Protein AF-A0A9E3GJP8-F1 (afdb_monomer_lite)

Secondary structure (DSSP, 8-state):
-PPPPPPP-PPPP-----------------------------------PPPP-EEEEE--TTHHHHHHHHHTS-SEEEEETT-THHHHTT-EEPB-TT--S---BEEEEEETTTS-HHHHHHHHHHHHH--HHHHHHHHIIIIIT---HHHHHHHHHHHTTTT--SS----SEEEEE--SSHHHHHHHHHHHHHHHHTT-EEEEE-----IIIIIHHHHHHTS-SEEEEEHHHHHHHHSTTPPP--HHHHHHHHHHHSPTTEEE-PPPS-B-SEEEEE-HHHHHHHT-SBGGGGGG--S-PEEEE-TTGGG-TTSHHHHHHHH---EE-

Foldseek 3Di:
DDDDDDDDDDDDDDDDDDDDDDDDDDDDDDDDDDDDDDDDDDDDPPPPPDFFAAAEDAFDADPGQLVCQVVVVFFKEWYWLLALSCVVQVWAFAAAVLQLWFFFFKWKKFFPVAQDPVLLVLLVLVQALDASNLSSNLNCCCVPVVDDLLVSLVVSCVVVVLLDDDPQPDEEEFEEEAAQDRSQQNSSSNSQNSSVSSPYRYHYHYHQHDCVPGDVVCRVVVVHGIGIGTQVVLQCVLPVPDDRDDSVVSQVSSQVSDDPRMDIGDTHNYGGITTMMGRPVSCVVQVGRHLLSSSVDNDRGYYYYHPCQVPDCSHPVSCCVRRVHHYDD

pLDDT: mean 87.37, std 21.36, range [27.67, 98.88]

Structure (mmCIF, N/CA/C/O backbone):
data_AF-A0A9E3GJP8-F1
#
_entry.id   AF-A0A9E3GJP8-F1
#
loop_
_atom_site.group_PDB
_atom_site.id
_atom_site.type_symbol
_atom_site.label_atom_id
_atom_site.label_alt_id
_atom_site.label_comp_id
_atom_site.label_asym_id
_atom_site.label_entity_id
_atom_site.label_seq_id
_atom_site.pdbx_PDB_ins_code
_atom_site.Cartn_x
_atom_site.Cartn_y
_atom_site.Cartn_z
_atom_site.occupancy
_atom_site.B_iso_or_equiv
_atom_site.auth_seq_id
_atom_site.auth_comp_id
_atom_site.auth_asym_id
_atom_site.auth_atom_id
_atom_site.pdbx_PDB_model_num
ATOM 1 N N . MET A 1 1 ? 65.643 14.944 6.226 1.00 40.56 1 MET A N 1
ATOM 2 C CA . MET A 1 1 ? 64.484 15.328 5.394 1.00 40.56 1 MET A CA 1
ATOM 3 C C . MET A 1 1 ? 63.355 15.686 6.339 1.00 40.56 1 MET A C 1
ATOM 5 O O . MET A 1 1 ? 63.129 14.965 7.299 1.00 40.56 1 MET A O 1
ATOM 9 N N . THR A 1 2 ? 62.821 16.884 6.163 1.00 34.16 2 THR A N 1
ATOM 10 C CA . THR A 1 2 ? 62.197 17.723 7.192 1.00 34.16 2 THR A CA 1
ATOM 11 C C . THR A 1 2 ? 60.738 17.339 7.449 1.00 34.16 2 THR A C 1
ATOM 13 O O . THR A 1 2 ? 59.993 17.101 6.506 1.00 34.16 2 THR A O 1
ATOM 16 N N . ILE A 1 3 ? 60.346 17.293 8.725 1.00 37.38 3 ILE A N 1
ATOM 17 C CA . ILE A 1 3 ? 58.975 17.047 9.192 1.00 37.38 3 ILE A CA 1
ATOM 18 C C . ILE A 1 3 ? 58.203 18.373 9.135 1.00 37.38 3 ILE A C 1
ATOM 20 O O . ILE A 1 3 ? 58.592 19.342 9.788 1.00 37.38 3 ILE A O 1
ATOM 24 N N . THR A 1 4 ? 57.124 18.419 8.354 1.00 43.41 4 THR A N 1
ATOM 25 C CA . THR A 1 4 ? 56.229 19.580 8.231 1.00 43.41 4 THR A CA 1
ATOM 26 C C . THR A 1 4 ? 55.100 19.472 9.255 1.00 43.41 4 THR A C 1
ATOM 28 O O . THR A 1 4 ? 54.319 18.526 9.231 1.00 43.41 4 THR A O 1
ATOM 31 N N . SER A 1 5 ? 55.020 20.447 10.163 1.00 37.91 5 SER A N 1
ATOM 32 C CA . SER A 1 5 ? 53.967 20.575 11.175 1.00 37.91 5 SER A CA 1
ATOM 33 C C . SER A 1 5 ? 52.684 21.178 10.592 1.00 37.91 5 SER A C 1
ATOM 35 O O . SER A 1 5 ? 52.735 22.259 10.000 1.00 37.91 5 SER A O 1
ATOM 37 N N . ILE A 1 6 ? 51.536 20.552 10.846 1.00 49.25 6 ILE A N 1
ATOM 38 C CA . ILE A 1 6 ? 50.201 21.107 10.579 1.00 49.25 6 ILE A CA 1
ATOM 39 C C . ILE A 1 6 ? 49.722 21.837 11.844 1.00 49.25 6 ILE A C 1
ATOM 41 O O . ILE A 1 6 ? 49.728 21.272 12.936 1.00 49.25 6 ILE A O 1
ATOM 45 N N . ARG A 1 7 ? 49.346 23.116 11.708 1.00 45.22 7 ARG A N 1
ATOM 46 C CA . ARG A 1 7 ? 48.794 23.949 12.790 1.00 45.22 7 ARG A CA 1
ATOM 47 C C . ARG A 1 7 ? 47.266 23.865 12.800 1.00 45.22 7 ARG A C 1
ATOM 49 O O . ARG A 1 7 ? 46.627 24.272 11.837 1.00 45.22 7 ARG A O 1
ATOM 56 N N . PHE A 1 8 ? 46.712 23.419 13.924 1.00 35.22 8 PHE A N 1
ATOM 57 C CA . PHE A 1 8 ? 45.303 23.565 14.297 1.00 35.22 8 PHE A CA 1
ATOM 58 C C . PHE A 1 8 ? 45.001 25.015 14.713 1.00 35.22 8 PHE A C 1
ATOM 60 O O . PHE A 1 8 ? 45.783 25.635 15.437 1.00 35.22 8 PHE A O 1
ATOM 67 N N . ARG A 1 9 ? 43.847 25.544 14.295 1.00 42.12 9 ARG A N 1
ATOM 68 C CA . ARG A 1 9 ? 43.253 26.792 14.801 1.00 42.12 9 ARG A CA 1
ATOM 69 C C . ARG A 1 9 ? 41.856 26.467 15.348 1.00 42.12 9 ARG A C 1
ATOM 71 O O . ARG A 1 9 ? 41.069 25.909 14.589 1.00 42.12 9 ARG A O 1
ATOM 78 N N . PRO A 1 10 ? 41.531 26.799 16.610 1.00 40.50 10 PRO A N 1
ATOM 79 C CA . PRO A 1 10 ? 40.186 26.630 17.140 1.00 40.50 10 PRO A CA 1
ATOM 80 C C . PRO A 1 10 ? 39.331 27.854 16.787 1.00 40.50 10 PRO A C 1
ATOM 82 O O . PRO A 1 10 ? 39.807 28.990 16.865 1.00 40.50 10 PRO A O 1
ATOM 85 N N . LEU A 1 11 ? 38.074 27.628 16.405 1.00 42.38 11 LEU A N 1
ATOM 86 C CA . LEU A 1 11 ? 37.057 28.674 16.341 1.00 42.38 11 LEU A CA 1
ATOM 87 C C . LEU A 1 11 ? 36.328 28.726 17.685 1.00 42.38 11 LEU A C 1
ATOM 89 O O . LEU A 1 11 ? 35.818 27.730 18.188 1.00 42.38 11 LEU A O 1
ATOM 93 N N . LEU A 1 12 ? 36.397 29.913 18.275 1.00 40.53 12 LEU A N 1
ATOM 94 C CA . LEU A 1 12 ? 35.880 30.301 19.574 1.00 40.53 12 LEU A CA 1
ATOM 95 C C . LEU A 1 12 ? 34.373 30.572 19.454 1.00 40.53 12 LEU A C 1
ATOM 97 O O . LEU A 1 12 ? 33.956 31.307 18.560 1.00 40.53 12 LEU A O 1
ATOM 101 N N . GLY A 1 13 ? 33.582 29.992 20.357 1.00 33.91 13 GLY A N 1
ATOM 102 C CA . GLY A 1 13 ? 32.157 30.281 20.490 1.00 33.91 13 GLY A CA 1
ATOM 103 C C . GLY A 1 13 ? 31.891 31.713 20.957 1.00 33.91 13 GLY A C 1
ATOM 104 O O . GLY A 1 13 ? 32.690 32.300 21.691 1.00 33.91 13 GLY A O 1
ATOM 105 N N . LEU A 1 14 ? 30.743 32.257 20.553 1.00 36.88 14 LEU A N 1
ATOM 106 C CA . LEU A 1 14 ? 30.212 33.501 21.096 1.00 36.88 14 LEU A CA 1
ATOM 107 C C . LEU A 1 14 ? 28.737 33.312 21.456 1.00 36.88 14 LEU A C 1
ATOM 109 O O . LEU A 1 14 ? 27.922 32.908 20.632 1.00 36.88 14 LEU A O 1
ATOM 113 N N . ALA A 1 15 ? 28.453 33.569 22.729 1.00 33.88 15 ALA A N 1
ATOM 114 C CA . ALA A 1 15 ? 27.160 33.468 23.381 1.00 33.88 15 ALA A CA 1
ATOM 115 C C . ALA A 1 15 ? 26.191 34.571 22.926 1.00 33.88 15 ALA A C 1
ATOM 117 O O . ALA A 1 15 ? 26.603 35.716 22.732 1.00 33.88 15 ALA A O 1
ATOM 118 N N . LEU A 1 16 ? 24.899 34.241 22.853 1.00 32.03 16 LEU A N 1
ATOM 119 C CA . LEU A 1 16 ? 23.809 35.212 22.772 1.00 32.03 16 LEU A CA 1
ATOM 120 C C . LEU A 1 16 ? 23.150 35.325 24.156 1.00 32.03 16 LEU A C 1
ATOM 122 O O . LEU A 1 16 ? 22.615 34.348 24.675 1.00 32.03 16 LEU A O 1
ATOM 126 N N . ALA A 1 17 ? 23.203 36.515 24.752 1.00 34.91 17 ALA A N 1
ATOM 127 C CA . ALA A 1 17 ? 22.443 36.899 25.938 1.00 34.91 17 ALA A CA 1
ATOM 128 C C . ALA A 1 17 ? 21.503 38.051 25.557 1.00 34.91 17 ALA A C 1
ATOM 130 O O . ALA A 1 17 ? 21.914 38.981 24.862 1.00 34.91 17 ALA A O 1
ATOM 131 N N . GLY A 1 18 ? 20.242 37.962 25.981 1.00 28.86 18 GLY A N 1
ATOM 132 C CA . GLY A 1 18 ? 19.205 38.954 25.698 1.00 28.86 18 GLY A CA 1
ATOM 133 C C . GLY A 1 18 ? 19.218 40.174 26.623 1.00 28.86 18 GLY A C 1
ATOM 134 O O . GLY A 1 18 ? 19.891 40.174 27.651 1.00 28.86 18 GLY A O 1
ATOM 135 N N . ALA A 1 19 ? 18.436 41.196 26.251 1.00 31.84 19 ALA A N 1
ATOM 136 C CA . ALA A 1 19 ? 17.347 41.787 27.049 1.00 31.84 19 ALA A CA 1
ATOM 137 C C . ALA A 1 19 ? 16.991 43.226 26.604 1.00 31.84 19 ALA A C 1
ATOM 139 O O . ALA A 1 19 ? 17.859 44.082 26.477 1.00 31.84 19 ALA A O 1
ATOM 140 N N . LEU A 1 20 ? 15.675 43.439 26.470 1.00 29.27 20 LEU A N 1
ATOM 141 C CA . LEU A 1 20 ? 14.852 44.606 26.836 1.00 29.27 20 LEU A CA 1
ATOM 142 C C . LEU A 1 20 ? 15.228 46.039 26.402 1.00 29.27 20 LEU A C 1
ATOM 144 O O . LEU A 1 20 ? 16.204 46.626 26.860 1.00 29.27 20 LEU A O 1
ATOM 148 N N . ALA A 1 21 ? 14.264 46.688 25.740 1.00 33.22 21 ALA A N 1
ATOM 149 C CA . ALA A 1 21 ? 13.993 48.115 25.900 1.00 33.22 21 ALA A CA 1
ATOM 150 C C . ALA A 1 21 ? 12.476 48.359 26.010 1.00 33.22 21 ALA A C 1
ATOM 152 O O . ALA A 1 21 ? 11.682 47.781 25.272 1.00 33.22 21 ALA A O 1
ATOM 153 N N . VAL A 1 22 ? 12.113 49.205 26.975 1.00 34.56 22 VAL A N 1
ATOM 154 C CA . VAL A 1 22 ? 10.766 49.602 27.408 1.00 34.56 22 VAL A CA 1
ATOM 155 C C . VAL A 1 22 ? 10.453 51.010 26.892 1.00 34.56 22 VAL A C 1
ATOM 157 O O . VAL A 1 22 ? 11.309 51.886 26.975 1.00 34.56 22 VAL A O 1
ATOM 160 N N . ALA A 1 23 ? 9.211 51.244 26.468 1.00 35.44 23 ALA A N 1
ATOM 161 C CA . ALA A 1 23 ? 8.475 52.517 26.528 1.00 35.44 23 ALA A CA 1
ATOM 162 C C . ALA A 1 23 ? 6.987 52.168 26.301 1.00 35.44 23 ALA A C 1
ATOM 164 O O . ALA A 1 23 ? 6.701 51.348 25.441 1.00 35.44 23 ALA A O 1
ATOM 165 N N . GLY A 1 24 ? 5.968 52.665 26.997 1.00 27.67 24 GLY A N 1
ATOM 166 C CA . GLY A 1 24 ? 5.838 53.747 27.967 1.00 27.67 24 GLY A CA 1
ATOM 167 C C . GLY A 1 24 ? 4.417 54.324 27.839 1.00 27.67 24 GLY A C 1
ATOM 168 O O . GLY A 1 24 ? 4.114 54.919 26.817 1.00 27.67 24 GLY A O 1
ATOM 169 N N . CYS A 1 25 ? 3.592 54.074 28.863 1.00 28.86 25 CYS A N 1
ATOM 170 C CA . CYS A 1 25 ? 2.383 54.748 29.378 1.00 28.86 25 CYS A CA 1
ATOM 171 C C . CYS A 1 25 ? 1.382 55.509 28.471 1.00 28.86 25 CYS A C 1
ATOM 173 O O . CYS A 1 25 ? 1.742 56.467 27.794 1.00 28.86 25 CYS A O 1
ATOM 175 N N . ALA A 1 26 ? 0.085 55.250 28.707 1.00 34.41 26 ALA A N 1
ATOM 176 C CA . ALA A 1 26 ? -0.904 56.298 29.004 1.00 34.41 26 ALA A CA 1
ATOM 177 C C . ALA A 1 26 ? -2.068 55.750 29.863 1.00 34.41 26 ALA A C 1
ATOM 179 O O . ALA A 1 26 ? -2.651 54.715 29.549 1.00 34.41 26 ALA A O 1
ATOM 180 N N . ASP A 1 27 ? -2.342 56.470 30.952 1.00 33.22 27 ASP A N 1
ATOM 181 C CA . ASP A 1 27 ? -3.315 56.256 32.029 1.00 33.22 27 ASP A CA 1
ATOM 182 C C . ASP A 1 27 ? -4.795 56.353 31.614 1.00 33.22 27 ASP A C 1
ATOM 184 O O . ASP A 1 27 ? -5.144 57.142 30.736 1.00 33.22 27 ASP A O 1
ATOM 188 N N . SER A 1 28 ? -5.693 55.680 32.351 1.00 35.84 28 SER A N 1
ATOM 189 C CA . SER A 1 28 ? -6.809 56.349 33.062 1.00 35.84 28 SER A CA 1
ATOM 190 C C . SER A 1 28 ? -7.591 55.405 34.000 1.00 35.84 28 SER A C 1
ATOM 192 O O . SER A 1 28 ? -8.198 54.430 33.575 1.00 35.84 28 SER A O 1
ATOM 194 N N . ASP A 1 29 ? -7.504 55.761 35.284 1.00 34.69 29 ASP A N 1
ATOM 195 C CA . ASP A 1 29 ? -8.334 55.551 36.489 1.00 34.69 29 ASP A CA 1
ATOM 196 C C . ASP A 1 29 ? -9.617 54.666 36.475 1.00 34.69 29 ASP A C 1
ATOM 198 O O . ASP A 1 29 ? -10.428 54.756 35.551 1.00 34.69 29 ASP A O 1
ATOM 202 N N . PRO A 1 30 ? -9.905 53.912 37.566 1.00 50.53 30 PRO A N 1
ATOM 203 C CA . PRO A 1 30 ? -11.084 53.065 37.713 1.00 50.53 30 PRO A CA 1
ATOM 204 C C . PRO A 1 30 ? -12.188 53.709 38.574 1.00 50.53 30 PRO A C 1
ATOM 206 O O . PRO A 1 30 ? -11.932 54.270 39.639 1.00 50.53 30 PRO A O 1
ATOM 209 N N . SER A 1 31 ? -13.455 53.527 38.194 1.00 31.02 31 SER A N 1
ATOM 210 C CA . SER A 1 31 ? -14.567 53.630 39.152 1.00 31.02 31 SER A CA 1
ATOM 211 C C . SER A 1 31 ? -15.769 52.754 38.768 1.00 31.02 31 SER A C 1
ATOM 213 O O . SER A 1 31 ? -16.358 52.894 37.705 1.00 31.02 31 SER A O 1
ATOM 215 N N . THR A 1 32 ? -16.062 51.814 39.674 1.00 38.59 32 THR A N 1
ATOM 216 C CA . THR A 1 32 ? -17.382 51.351 40.156 1.00 38.59 32 THR A CA 1
ATOM 217 C C . THR A 1 32 ? -18.561 51.214 39.181 1.00 38.59 32 THR A C 1
ATOM 219 O O . THR A 1 32 ? -19.152 52.225 38.820 1.00 38.59 32 THR A O 1
ATOM 222 N N . VAL A 1 33 ? -19.028 49.975 38.964 1.00 36.38 33 VAL A N 1
ATOM 223 C CA . VAL A 1 33 ? -20.455 49.606 38.784 1.00 36.38 33 VAL A CA 1
ATOM 224 C C . VAL A 1 33 ? -20.616 48.175 39.330 1.00 36.38 33 VAL A C 1
ATOM 226 O O . VAL A 1 33 ? -19.959 47.258 38.853 1.00 36.38 33 VAL A O 1
ATOM 229 N N . GLU A 1 34 ? -21.093 48.032 40.567 1.00 33.78 34 GLU A N 1
ATOM 230 C CA . GLU A 1 34 ? -22.452 47.594 40.947 1.00 33.78 34 GLU A CA 1
ATOM 231 C C . GLU A 1 34 ? -22.807 46.145 40.568 1.00 33.78 34 GLU A C 1
ATOM 233 O O . GLU A 1 34 ? -22.938 45.768 39.409 1.00 33.78 34 GLU A O 1
ATOM 238 N N . THR A 1 35 ? -22.992 45.345 41.617 1.00 38.25 35 THR A N 1
ATOM 239 C CA . THR A 1 35 ? -23.670 44.050 41.626 1.00 38.25 35 THR A CA 1
ATOM 240 C C . THR A 1 35 ? -25.184 44.259 41.639 1.00 38.25 35 THR A C 1
ATOM 242 O O . THR A 1 35 ? -25.666 44.969 42.522 1.00 38.25 35 THR A O 1
ATOM 245 N N . ASP A 1 36 ? -25.924 43.563 40.776 1.00 32.88 36 ASP A N 1
ATOM 246 C CA . ASP A 1 36 ? -27.360 43.314 40.961 1.00 32.88 36 ASP A CA 1
ATOM 247 C C . ASP A 1 36 ? -27.679 41.840 40.623 1.00 32.88 36 ASP A C 1
ATOM 249 O O . ASP A 1 36 ? -27.148 41.326 39.631 1.00 32.88 36 ASP A O 1
ATOM 253 N N . PRO A 1 37 ? -28.472 41.117 41.441 1.00 47.00 37 PRO A N 1
ATOM 254 C CA . PRO A 1 37 ? -28.836 39.729 41.207 1.00 47.00 37 PRO A CA 1
ATOM 255 C C . PRO A 1 37 ? -30.226 39.607 40.561 1.00 47.00 37 PRO A C 1
ATOM 257 O O . PRO A 1 37 ? -31.153 40.335 40.895 1.00 47.00 37 PRO A O 1
ATOM 260 N N . GLY A 1 38 ? -30.412 38.577 39.733 1.00 33.84 38 GLY A N 1
ATOM 261 C CA . GLY A 1 38 ? -31.742 38.041 39.429 1.00 33.84 38 GLY A CA 1
ATOM 262 C C . GLY A 1 38 ? -32.137 38.087 37.957 1.00 33.84 38 GLY A C 1
ATOM 263 O O . GLY A 1 38 ? -32.413 39.138 37.391 1.00 33.84 38 GLY A O 1
ATOM 264 N N . GLY A 1 39 ? -32.248 36.898 37.371 1.00 30.48 39 GLY A N 1
ATOM 265 C CA . GLY A 1 39 ? -32.824 36.678 36.053 1.00 30.48 39 GLY A CA 1
ATOM 266 C C . GLY A 1 39 ? -32.915 35.187 35.754 1.00 30.48 39 GLY A C 1
ATOM 267 O O . GLY A 1 39 ? -32.099 34.658 35.011 1.00 30.48 39 GLY A O 1
ATOM 268 N N . GLU A 1 40 ? -33.885 34.501 36.363 1.00 42.88 40 GLU A N 1
ATOM 269 C CA . GLU A 1 40 ? -34.341 33.202 35.867 1.00 42.88 40 GLU A CA 1
ATOM 270 C C . GLU A 1 40 ? -35.133 33.402 34.566 1.00 42.88 40 GLU A C 1
ATOM 272 O O . GLU A 1 40 ? -36.184 34.041 34.550 1.00 42.88 40 GLU A O 1
ATOM 277 N N . ALA A 1 41 ? -34.635 32.808 33.488 1.00 39.81 41 ALA A N 1
ATOM 278 C CA . ALA A 1 41 ? -35.381 32.302 32.338 1.00 39.81 41 ALA A CA 1
ATOM 279 C C . ALA A 1 41 ? -34.452 31.237 31.735 1.00 39.81 41 ALA A C 1
ATOM 281 O O . ALA A 1 41 ? -33.302 31.525 31.436 1.00 39.81 41 ALA A O 1
ATOM 282 N N . GLY A 1 42 ? -34.790 29.957 31.689 1.00 32.06 42 GLY A N 1
ATOM 283 C CA . GLY A 1 42 ? -35.993 29.407 31.087 1.00 32.06 42 GLY A CA 1
ATOM 284 C C . GLY A 1 42 ? -35.498 28.496 29.964 1.00 32.06 42 GLY A C 1
ATOM 285 O O . GLY A 1 42 ? -34.841 28.965 29.044 1.00 32.06 42 GLY A O 1
ATOM 286 N N . GLY A 1 43 ? -35.729 27.195 30.136 1.00 38.84 43 GLY A N 1
ATOM 287 C CA . GLY A 1 43 ? -35.155 26.086 29.379 1.00 38.84 43 GLY A CA 1
ATOM 288 C C . GLY A 1 43 ? -35.049 26.252 27.862 1.00 38.84 43 GLY A C 1
ATOM 289 O O . GLY A 1 43 ? -35.976 26.681 27.183 1.00 38.84 43 GLY A O 1
ATOM 290 N N . GLY A 1 44 ? -33.914 25.777 27.364 1.00 32.50 44 GLY A N 1
ATOM 291 C CA . GLY A 1 44 ? -33.617 25.511 25.965 1.00 32.50 44 GLY A CA 1
ATOM 292 C C . GLY A 1 44 ? -32.326 24.705 25.889 1.00 32.50 44 GLY A C 1
ATOM 293 O O . GLY A 1 44 ? -31.393 25.101 25.209 1.00 32.50 44 GLY A O 1
ATOM 294 N N . GLY A 1 45 ? -32.223 23.643 26.696 1.00 33.59 45 GLY A N 1
ATOM 295 C CA . GLY A 1 45 ? -31.137 22.685 26.561 1.00 33.59 45 GLY A CA 1
ATOM 296 C C . GLY A 1 45 ? -31.354 21.909 25.273 1.00 33.59 45 GLY A C 1
ATOM 297 O O . GLY A 1 45 ? -32.079 20.918 25.272 1.00 33.59 45 GLY A O 1
ATOM 298 N N . GLU A 1 46 ? -30.756 22.374 24.181 1.00 43.31 46 GLU A N 1
ATOM 299 C CA . GLU A 1 46 ? -30.311 21.468 23.132 1.00 43.31 46 GLU A CA 1
ATOM 300 C C . GLU A 1 46 ? -29.326 20.522 23.817 1.00 43.31 46 GLU A C 1
ATOM 302 O O . GLU A 1 46 ? -28.200 20.893 24.148 1.00 43.31 46 GLU A O 1
ATOM 307 N N . GLY A 1 47 ? -29.807 19.332 24.172 1.00 37.88 47 GLY A N 1
ATOM 308 C CA . GLY A 1 47 ? -28.954 18.254 24.634 1.00 37.88 47 GLY A CA 1
ATOM 309 C C . GLY A 1 47 ? -28.076 17.841 23.467 1.00 37.88 47 GLY A C 1
ATOM 310 O O . GLY A 1 47 ? -28.438 16.929 22.734 1.00 37.88 47 GLY A O 1
ATOM 311 N N . GLY A 1 48 ? -26.962 18.547 23.268 1.00 46.41 48 GLY A N 1
ATOM 312 C CA . GLY A 1 48 ? -25.872 18.044 22.450 1.00 46.41 48 GLY A CA 1
ATOM 313 C C . GLY A 1 48 ? -25.486 16.700 23.045 1.00 46.41 48 GLY A C 1
ATOM 314 O O . GLY A 1 48 ? -25.106 16.644 24.218 1.00 46.41 48 GLY A O 1
ATOM 315 N N . ALA A 1 49 ? -25.688 15.623 22.285 1.00 58.22 49 ALA A N 1
ATOM 316 C CA . ALA A 1 49 ? -25.198 14.312 22.671 1.00 58.22 49 ALA A CA 1
ATOM 317 C C . ALA A 1 49 ? -23.716 14.482 23.026 1.00 58.22 49 ALA A C 1
ATOM 319 O O . ALA A 1 49 ? -22.943 15.036 22.242 1.00 58.22 49 ALA A O 1
ATOM 320 N N . GLN A 1 50 ? -23.344 14.137 24.258 1.00 61.75 50 GLN A N 1
ATOM 321 C CA . GLN A 1 50 ? -21.936 14.148 24.628 1.00 61.75 50 GLN A CA 1
ATOM 322 C C . GLN A 1 50 ? -21.258 13.087 23.772 1.00 61.75 50 GLN A C 1
ATOM 324 O O . GLN A 1 50 ? -21.705 11.943 23.778 1.00 61.75 50 GLN A O 1
ATOM 329 N N . ALA A 1 51 ? -20.222 13.485 23.032 1.00 74.75 51 ALA A N 1
ATOM 330 C CA . ALA A 1 51 ? -19.426 12.556 22.247 1.00 74.75 51 ALA A CA 1
ATOM 331 C C . ALA A 1 51 ? -18.946 11.413 23.151 1.00 74.75 51 ALA A C 1
ATOM 333 O O . ALA A 1 51 ? -18.405 11.654 24.239 1.00 74.75 51 ALA A O 1
ATOM 334 N N . THR A 1 52 ? -19.179 10.181 22.709 1.00 91.00 52 THR A N 1
ATOM 335 C CA . THR A 1 52 ? -18.722 8.978 23.400 1.00 91.00 52 THR A CA 1
ATOM 336 C C . THR A 1 52 ? -17.212 9.021 23.544 1.00 91.00 52 THR A C 1
ATOM 338 O O . THR A 1 52 ? -16.499 9.440 22.636 1.00 91.00 52 THR A O 1
ATOM 341 N N . THR A 1 53 ? -16.714 8.610 24.707 1.00 96.06 53 THR A N 1
ATOM 342 C CA . THR A 1 53 ? -15.277 8.432 24.916 1.00 96.06 53 THR A CA 1
ATOM 343 C C . THR A 1 53 ? -14.946 6.957 24.741 1.00 96.06 53 THR A C 1
ATOM 345 O O . THR A 1 53 ? -15.361 6.125 25.551 1.00 96.06 53 THR A O 1
ATOM 348 N N . PHE A 1 54 ? -14.230 6.642 23.667 1.00 97.56 54 PHE A N 1
ATOM 349 C CA . PHE A 1 54 ? -13.674 5.320 23.410 1.00 97.56 54 PHE A CA 1
ATOM 350 C C . PHE A 1 54 ? -12.505 5.044 24.349 1.00 97.56 54 PHE A C 1
ATOM 352 O O . PHE A 1 54 ? -11.894 5.965 24.886 1.00 97.56 54 PHE A O 1
ATOM 359 N N . ARG A 1 55 ? -12.173 3.775 24.567 1.00 97.88 55 ARG A N 1
ATOM 360 C CA . ARG A 1 55 ? -10.991 3.402 25.357 1.00 97.88 55 ARG A CA 1
ATOM 361 C C . ARG A 1 55 ? -9.833 3.119 24.425 1.00 97.88 55 ARG A C 1
ATOM 363 O O . ARG A 1 55 ? -10.031 2.496 23.389 1.00 97.88 55 ARG A O 1
ATOM 370 N N . PHE A 1 56 ? -8.632 3.519 24.807 1.00 98.25 56 PHE A N 1
ATOM 371 C CA . PHE A 1 56 ? -7.423 3.130 24.100 1.00 98.25 56 PHE A CA 1
ATOM 372 C C . PHE A 1 56 ? -6.706 1.998 24.840 1.00 98.25 56 PHE A C 1
ATOM 374 O O . PHE A 1 56 ? -6.522 2.044 26.057 1.00 98.25 56 PHE A O 1
ATOM 381 N N . GLN A 1 57 ? -6.276 0.985 24.093 1.00 98.19 57 GLN A N 1
ATOM 382 C CA . GLN A 1 57 ? -5.445 -0.101 24.590 1.00 98.19 57 GLN A CA 1
ATOM 383 C C . GLN A 1 57 ? -4.111 -0.119 23.827 1.00 98.19 57 GLN A C 1
ATOM 385 O O . GLN A 1 57 ? -4.099 -0.413 22.629 1.00 98.19 57 GLN A O 1
ATOM 390 N N . PRO A 1 58 ? -2.972 0.155 24.492 1.00 97.50 58 PRO A N 1
ATOM 391 C CA . PRO A 1 58 ? -1.671 0.093 23.840 1.00 97.50 58 PRO A CA 1
ATOM 392 C C . PRO A 1 58 ? -1.327 -1.359 23.494 1.00 97.50 58 PRO A C 1
ATOM 394 O O . PRO A 1 58 ? -1.244 -2.214 24.379 1.00 97.50 58 PRO A O 1
ATOM 397 N N . LEU A 1 59 ? -1.108 -1.627 22.210 1.00 97.00 59 LEU A N 1
ATOM 398 C CA . LEU A 1 59 ? -0.756 -2.927 21.649 1.00 97.00 59 LEU A CA 1
ATOM 399 C C . LEU A 1 59 ? 0.352 -2.762 20.612 1.00 97.00 59 LEU A C 1
ATOM 401 O O . LEU A 1 59 ? 0.369 -1.800 19.850 1.00 97.00 59 LEU A O 1
ATOM 405 N N . GLU A 1 60 ? 1.273 -3.721 20.569 1.00 93.12 60 GLU A N 1
ATOM 406 C CA . GLU A 1 60 ? 2.309 -3.734 19.537 1.00 93.12 60 GLU A CA 1
ATOM 407 C C . GLU A 1 60 ? 1.677 -3.938 18.148 1.00 93.12 60 GLU A C 1
ATOM 409 O O . GLU A 1 60 ? 0.872 -4.865 17.987 1.00 93.12 60 GLU A O 1
ATOM 414 N N . PRO A 1 61 ? 2.042 -3.127 17.137 1.00 84.38 61 PRO A N 1
ATOM 415 C CA . PRO A 1 61 ? 1.501 -3.276 15.792 1.00 84.38 61 PRO A CA 1
ATOM 416 C C . PRO A 1 61 ? 1.775 -4.664 15.190 1.00 84.38 61 PRO A C 1
ATOM 418 O O . PRO A 1 61 ? 2.763 -5.335 15.500 1.00 84.38 61 PRO A O 1
ATOM 421 N N . GLY A 1 62 ? 0.883 -5.096 14.297 1.00 87.75 62 GLY A N 1
ATOM 422 C CA . GLY A 1 62 ? 0.940 -6.412 13.664 1.00 87.75 62 GLY A CA 1
ATOM 423 C C . GLY A 1 62 ? 0.239 -7.492 14.490 1.00 87.75 62 GLY A C 1
ATOM 424 O O . GLY A 1 62 ? -0.897 -7.312 14.925 1.00 87.75 62 GLY A O 1
ATOM 425 N N . ALA A 1 63 ? 0.897 -8.639 14.686 1.00 92.00 63 ALA A N 1
ATOM 426 C CA . ALA A 1 63 ? 0.254 -9.870 15.160 1.00 92.00 63 ALA A CA 1
ATOM 427 C C . ALA A 1 63 ? -0.476 -9.742 16.510 1.00 92.00 63 ALA A C 1
ATOM 429 O O . ALA A 1 63 ? -1.497 -10.398 16.711 1.00 92.00 63 ALA A O 1
ATOM 430 N N . VAL A 1 64 ? 0.026 -8.912 17.431 1.00 96.31 64 VAL A N 1
ATOM 431 C CA . VAL A 1 64 ? -0.601 -8.711 18.748 1.00 96.31 64 VAL A CA 1
ATOM 432 C C . VAL A 1 64 ? -1.933 -7.977 18.599 1.00 96.31 64 VAL A C 1
ATOM 434 O O . VAL A 1 64 ? -2.945 -8.468 19.092 1.00 96.31 64 VAL A O 1
ATOM 437 N N . THR A 1 65 ? -1.951 -6.851 17.882 1.00 97.31 65 THR A N 1
ATOM 438 C CA . THR A 1 65 ? -3.185 -6.108 17.592 1.00 97.31 65 THR A CA 1
ATOM 439 C C . THR A 1 65 ? -4.184 -6.947 16.791 1.00 97.31 65 THR A C 1
ATOM 441 O O . THR A 1 65 ? -5.360 -6.973 17.139 1.00 97.31 65 THR A O 1
ATOM 444 N N . VAL A 1 66 ? -3.720 -7.697 15.783 1.00 96.56 66 VAL A N 1
ATOM 445 C CA . VAL A 1 66 ? -4.564 -8.624 15.002 1.00 96.56 66 VAL A CA 1
ATOM 446 C C . VAL A 1 66 ? -5.223 -9.664 15.912 1.00 96.56 66 VAL A C 1
ATOM 448 O O . VAL A 1 66 ? -6.437 -9.819 15.892 1.00 96.56 66 VAL A O 1
ATOM 451 N N . THR A 1 67 ? -4.443 -10.332 16.765 1.00 97.25 67 THR A N 1
ATOM 452 C CA . THR A 1 67 ? -4.968 -11.362 17.679 1.00 97.25 67 THR A CA 1
ATOM 453 C C . THR A 1 67 ? -5.999 -10.783 18.652 1.00 97.25 67 THR A C 1
ATOM 455 O O . THR A 1 67 ? -7.001 -11.430 18.943 1.00 97.25 67 THR A O 1
ATOM 458 N N . ALA A 1 68 ? -5.767 -9.569 19.159 1.00 98.25 68 ALA A N 1
ATOM 459 C CA . ALA A 1 68 ? -6.694 -8.912 20.075 1.00 98.25 68 ALA A CA 1
ATOM 460 C C . ALA A 1 68 ? -8.036 -8.587 19.400 1.00 98.25 68 ALA A C 1
ATOM 462 O O . ALA A 1 68 ? -9.083 -8.788 20.013 1.00 98.25 68 ALA A O 1
ATOM 463 N N . LEU A 1 69 ? -8.015 -8.120 18.144 1.00 98.31 69 LEU A N 1
ATOM 464 C CA . LEU A 1 69 ? -9.240 -7.852 17.384 1.00 98.31 69 LEU A CA 1
ATOM 465 C C . LEU A 1 69 ? -9.991 -9.153 17.073 1.00 98.31 69 LEU A C 1
ATOM 467 O O . LEU A 1 69 ? -11.197 -9.233 17.278 1.00 98.31 69 LEU A O 1
ATOM 471 N N . GLU A 1 70 ? -9.274 -10.202 16.663 1.00 97.31 70 GLU A N 1
ATOM 472 C CA . GLU A 1 70 ? -9.845 -11.529 16.389 1.00 97.31 70 GLU A CA 1
ATOM 473 C C . GLU A 1 70 ? -10.532 -12.144 17.620 1.00 97.31 70 GLU A C 1
ATOM 475 O O . GLU A 1 70 ? -11.574 -12.789 17.505 1.00 97.31 70 GLU A O 1
ATOM 480 N N . GLN A 1 71 ? -9.969 -11.940 18.814 1.00 97.50 71 GLN A N 1
ATOM 481 C CA . GLN A 1 71 ? -10.504 -12.483 20.068 1.00 97.50 71 GLN A CA 1
ATOM 482 C C . GLN A 1 71 ? -11.600 -11.613 20.701 1.00 97.50 71 GLN A C 1
ATOM 484 O O . GLN A 1 71 ? -12.213 -12.042 21.681 1.00 97.50 71 GLN A O 1
ATOM 489 N N . GLY A 1 72 ? -11.864 -10.424 20.149 1.00 97.56 72 GLY A N 1
ATOM 490 C CA . GLY A 1 72 ? -12.802 -9.454 20.718 1.00 97.56 72 GLY A CA 1
ATOM 491 C C . GLY A 1 72 ? -12.293 -8.785 22.000 1.00 97.56 72 GLY A C 1
ATOM 492 O O . GLY A 1 72 ? -13.092 -8.300 22.800 1.00 97.56 72 GLY A O 1
ATOM 493 N N . ASP A 1 73 ? -10.974 -8.771 22.222 1.00 98.00 73 ASP A N 1
ATOM 494 C CA . ASP A 1 73 ? -10.351 -8.006 23.312 1.00 98.00 73 ASP A CA 1
ATOM 495 C C . ASP A 1 73 ? -10.354 -6.496 23.012 1.00 98.00 73 ASP A C 1
ATOM 497 O O . ASP A 1 73 ? -10.281 -5.673 23.929 1.00 98.00 73 ASP A O 1
ATOM 501 N N . ILE A 1 74 ? -10.424 -6.142 21.726 1.00 98.62 74 ILE A N 1
ATOM 502 C CA . ILE A 1 74 ? -10.614 -4.788 21.201 1.00 98.62 74 ILE A CA 1
ATOM 503 C C . ILE A 1 74 ? -11.705 -4.809 20.123 1.00 98.62 74 ILE A C 1
ATOM 505 O O . ILE A 1 74 ? -11.926 -5.838 19.488 1.00 98.62 74 ILE A O 1
ATOM 509 N N . ASP A 1 75 ? -12.352 -3.669 19.896 1.00 98.50 75 ASP A N 1
ATOM 510 C CA . ASP A 1 75 ? -13.431 -3.521 18.907 1.00 98.50 75 ASP A CA 1
ATOM 511 C C . ASP A 1 75 ? -12.933 -2.897 17.594 1.00 98.50 75 ASP A C 1
ATOM 513 O O . ASP A 1 75 ? -13.523 -3.091 16.530 1.00 98.50 75 ASP A O 1
ATOM 517 N N . MET A 1 76 ? -11.851 -2.119 17.688 1.00 98.31 76 MET A N 1
ATOM 518 C CA . MET A 1 76 ? -11.224 -1.394 16.588 1.00 98.31 76 MET A CA 1
ATOM 519 C C . MET A 1 76 ? -9.704 -1.507 16.708 1.00 98.31 76 MET A C 1
ATOM 521 O O . MET A 1 76 ? -9.167 -1.546 17.816 1.00 98.31 76 MET A O 1
ATOM 525 N N . ALA A 1 77 ? -8.996 -1.501 15.585 1.00 98.31 77 ALA A N 1
ATOM 526 C CA . ALA A 1 77 ? -7.547 -1.627 15.534 1.00 98.31 77 ALA A CA 1
ATOM 527 C C . ALA A 1 77 ? -6.910 -0.583 14.614 1.00 98.31 77 ALA A C 1
ATOM 529 O O . ALA A 1 77 ? -7.402 -0.343 13.517 1.00 98.31 77 ALA A O 1
ATOM 530 N N . VAL A 1 78 ? -5.773 -0.018 15.026 1.00 97.19 78 VAL A N 1
ATOM 531 C CA . VAL A 1 78 ? -4.860 0.691 14.118 1.00 97.19 78 VAL A CA 1
ATOM 532 C C . VAL A 1 78 ? -3.941 -0.339 13.457 1.00 97.19 78 VAL A C 1
ATOM 534 O O . VAL A 1 78 ? -3.080 -0.918 14.125 1.00 97.19 78 VAL A O 1
ATOM 537 N N . LEU A 1 79 ? -4.127 -0.567 12.157 1.00 95.69 79 LEU A N 1
ATOM 538 C CA . LEU A 1 79 ? -3.336 -1.481 11.318 1.00 95.69 79 LEU A CA 1
ATOM 539 C C . LEU A 1 79 ? -2.954 -0.782 10.004 1.00 95.69 79 LEU A C 1
ATOM 541 O O . LEU A 1 79 ? -3.503 0.272 9.702 1.00 95.69 79 LEU A O 1
ATOM 545 N N . PHE A 1 80 ? -2.044 -1.361 9.216 1.00 94.38 80 PHE A N 1
ATOM 546 C CA . PHE A 1 80 ? -1.914 -0.958 7.811 1.00 94.38 80 PHE A CA 1
ATOM 547 C C . PHE A 1 80 ? -3.126 -1.460 7.017 1.00 94.38 80 PHE A C 1
ATOM 549 O O . PHE A 1 80 ? -3.623 -2.559 7.276 1.00 94.38 80 PHE A O 1
ATOM 556 N N . SER A 1 81 ? -3.606 -0.670 6.061 1.00 95.38 81 SER A N 1
ATOM 557 C CA . SER A 1 81 ? -4.802 -0.965 5.265 1.00 95.38 81 SER A CA 1
ATOM 558 C C . SER A 1 81 ? -4.659 -2.195 4.371 1.00 95.38 81 SER A C 1
ATOM 560 O O . SER A 1 81 ? -5.671 -2.758 3.966 1.00 95.38 81 SER A O 1
ATOM 562 N N . THR A 1 82 ? -3.432 -2.647 4.102 1.00 95.75 82 THR A N 1
ATOM 563 C CA . THR A 1 82 ? -3.148 -3.806 3.248 1.00 95.75 82 THR A CA 1
ATOM 564 C C . THR A 1 82 ? -2.729 -5.064 4.019 1.00 95.75 82 THR A C 1
ATOM 566 O O . THR A 1 82 ? -2.338 -6.058 3.402 1.00 95.75 82 THR A O 1
ATOM 569 N N . VAL A 1 83 ? -2.813 -5.095 5.361 1.00 93.56 83 VAL A N 1
ATOM 570 C CA . VAL A 1 83 ? -2.429 -6.310 6.110 1.00 93.56 83 VAL A CA 1
ATOM 571 C C . VAL A 1 83 ? -3.325 -7.499 5.754 1.00 93.56 83 VAL A C 1
ATOM 573 O O . VAL A 1 83 ? -4.551 -7.412 5.797 1.00 93.56 83 VAL A O 1
ATOM 576 N N . GLY A 1 84 ? -2.718 -8.660 5.488 1.00 94.12 84 GLY A N 1
ATOM 577 C CA . GLY A 1 84 ? -3.456 -9.844 5.025 1.00 94.12 84 GLY A CA 1
ATOM 578 C C . GLY A 1 84 ? -4.523 -10.371 5.991 1.00 94.12 84 GLY A C 1
ATOM 579 O O . GLY A 1 84 ? -5.532 -10.937 5.573 1.00 94.12 84 GLY A O 1
ATOM 580 N N . ALA A 1 85 ? -4.365 -10.103 7.291 1.00 94.88 85 ALA A N 1
ATOM 581 C CA . ALA A 1 85 ? -5.349 -10.477 8.302 1.00 94.88 85 ALA A CA 1
ATOM 582 C C . ALA A 1 85 ? -6.739 -9.860 8.061 1.00 94.88 85 ALA A C 1
ATOM 584 O O . ALA A 1 85 ? -7.723 -10.432 8.529 1.00 94.88 85 ALA A O 1
ATOM 585 N N . ILE A 1 86 ? -6.824 -8.735 7.339 1.00 96.75 86 ILE A N 1
ATOM 586 C CA . ILE A 1 86 ? -8.096 -8.104 6.976 1.00 96.75 86 ILE A CA 1
ATOM 587 C C . ILE A 1 86 ? -8.908 -9.045 6.079 1.00 96.75 86 ILE A C 1
ATOM 589 O O . ILE A 1 86 ? -10.008 -9.438 6.465 1.00 96.75 86 ILE A O 1
ATOM 593 N N . ALA A 1 87 ? -8.338 -9.485 4.950 1.00 95.62 87 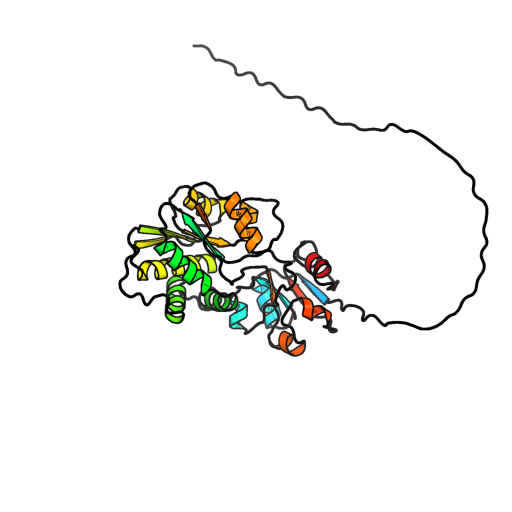ALA A N 1
ATOM 594 C CA . ALA A 1 87 ? -8.980 -10.446 4.050 1.00 95.62 87 ALA A CA 1
ATOM 595 C C . ALA A 1 87 ? -9.246 -11.792 4.738 1.00 95.62 87 ALA A C 1
ATOM 597 O O . ALA A 1 87 ? -10.326 -12.363 4.606 1.00 95.62 87 ALA A O 1
ATOM 598 N N . ALA A 1 88 ? -8.284 -12.290 5.523 1.00 95.31 88 ALA A N 1
ATOM 599 C CA . ALA A 1 88 ? -8.402 -13.589 6.187 1.00 95.31 88 ALA A CA 1
ATOM 600 C C . ALA A 1 88 ? -9.593 -13.685 7.155 1.00 95.31 88 ALA A C 1
ATOM 602 O O . ALA A 1 88 ? -10.133 -14.773 7.359 1.00 95.31 88 ALA A O 1
ATOM 603 N N . ASN A 1 89 ? -9.980 -12.558 7.759 1.00 96.56 89 ASN A N 1
ATOM 604 C CA . ASN A 1 89 ? -11.041 -12.484 8.762 1.00 96.56 89 ASN A CA 1
ATOM 605 C C . ASN A 1 89 ? -12.273 -11.701 8.290 1.00 96.56 89 ASN A C 1
ATOM 607 O O . ASN A 1 89 ? -13.173 -11.452 9.094 1.00 96.56 89 ASN A O 1
ATOM 611 N N . ASP A 1 90 ? -12.320 -11.323 7.009 1.00 96.12 90 ASP A N 1
ATOM 612 C CA . ASP A 1 90 ? -13.419 -10.559 6.412 1.00 96.12 90 ASP A CA 1
ATOM 613 C C . ASP A 1 90 ? -13.679 -9.214 7.129 1.00 96.12 90 ASP A C 1
ATOM 615 O O . ASP A 1 90 ? -14.816 -8.751 7.240 1.00 96.12 90 ASP A O 1
ATOM 619 N N . TRP A 1 91 ? -12.620 -8.601 7.667 1.00 98.00 91 TRP A N 1
ATOM 620 C CA . TRP A 1 91 ? -12.680 -7.333 8.398 1.00 98.00 91 TRP A CA 1
ATOM 621 C C . TRP A 1 91 ? -12.876 -6.136 7.472 1.00 98.00 91 TRP A C 1
ATOM 623 O O . TRP A 1 91 ? -12.697 -6.218 6.261 1.00 98.00 91 TRP A O 1
ATOM 633 N N . VAL A 1 92 ? -13.247 -5.005 8.067 1.00 97.69 92 VAL A N 1
ATOM 634 C CA . VAL A 1 92 ? -13.566 -3.771 7.352 1.00 97.69 92 VAL A CA 1
ATOM 635 C C . VAL A 1 92 ? -12.535 -2.708 7.698 1.00 97.69 92 VAL A C 1
ATOM 637 O O . VAL A 1 92 ? -12.329 -2.385 8.869 1.00 97.69 92 VAL A O 1
ATOM 640 N N . VAL A 1 93 ? -11.897 -2.161 6.667 1.00 97.25 93 VAL A N 1
ATOM 641 C CA . VAL A 1 93 ? -11.091 -0.941 6.755 1.00 97.25 93 VAL A CA 1
ATOM 642 C C . VAL A 1 93 ? -12.040 0.244 6.620 1.00 97.25 93 VAL A C 1
ATOM 644 O O . VAL A 1 93 ? -12.726 0.353 5.607 1.00 97.25 93 VAL A O 1
ATOM 647 N N . LEU A 1 94 ? -12.096 1.112 7.627 1.00 97.25 94 LEU A N 1
ATOM 648 C CA . LEU A 1 94 ? -12.913 2.322 7.564 1.00 97.25 94 LEU A CA 1
ATOM 649 C C . LEU A 1 94 ? -12.249 3.361 6.656 1.00 97.25 94 LEU A C 1
ATOM 651 O O . LEU A 1 94 ? -11.050 3.621 6.784 1.00 97.25 94 LEU A O 1
ATOM 655 N N . GLU A 1 95 ? -13.032 3.974 5.768 1.00 95.25 95 GLU A N 1
ATOM 656 C CA . GLU A 1 95 ? -12.566 5.057 4.899 1.00 95.25 95 GLU A CA 1
ATOM 657 C C . GLU A 1 95 ? -12.090 6.262 5.729 1.00 95.25 95 GLU A C 1
ATOM 659 O O . GLU A 1 95 ? -12.814 6.771 6.586 1.00 95.25 95 GLU A O 1
ATOM 664 N N . ASP A 1 96 ? -10.875 6.742 5.456 1.00 94.62 96 ASP A N 1
ATOM 665 C CA . ASP A 1 96 ? -10.333 7.989 6.007 1.00 94.62 96 ASP A CA 1
ATOM 666 C C . ASP A 1 96 ? -10.913 9.196 5.246 1.00 94.62 96 ASP A C 1
ATOM 668 O O . ASP A 1 96 ? -10.222 9.884 4.495 1.00 94.62 96 ASP A O 1
ATOM 672 N N . ASP A 1 97 ? -12.210 9.450 5.430 1.00 94.69 97 ASP A N 1
ATOM 673 C CA . ASP A 1 97 ? -13.015 10.404 4.651 1.00 94.69 97 ASP A CA 1
ATOM 674 C C . ASP A 1 97 ? -12.615 11.886 4.826 1.00 94.69 97 ASP A C 1
ATOM 676 O O . ASP A 1 97 ? -13.115 12.774 4.128 1.00 94.69 97 ASP A O 1
ATOM 680 N N . LYS A 1 98 ? -11.678 12.176 5.735 1.00 92.81 98 LYS A N 1
ATOM 681 C CA . LYS A 1 98 ? -11.075 13.504 5.934 1.00 92.81 98 LYS A CA 1
ATOM 682 C C . LYS A 1 98 ? -9.581 13.566 5.625 1.00 92.81 98 LYS A C 1
ATOM 684 O O . LYS A 1 98 ? -8.991 14.622 5.854 1.00 92.81 98 LYS A O 1
ATOM 689 N N . GLY A 1 99 ? -8.984 12.483 5.120 1.00 90.69 99 GLY A N 1
ATOM 690 C CA . GLY A 1 99 ? -7.574 12.435 4.726 1.00 90.69 99 GLY A CA 1
ATOM 691 C C . GLY A 1 99 ? -6.620 12.766 5.873 1.00 90.69 99 GLY A C 1
ATOM 692 O O . GLY A 1 99 ? -5.743 13.617 5.726 1.00 90.69 99 GLY A O 1
ATOM 693 N N . LEU A 1 100 ? -6.832 12.164 7.050 1.00 92.25 100 LEU A N 1
ATOM 694 C CA . LEU A 1 100 ? -5.901 12.294 8.171 1.00 92.25 100 LEU A CA 1
ATOM 695 C C . LEU A 1 100 ? -4.555 11.639 7.840 1.00 92.25 100 LEU A C 1
ATOM 697 O O . LEU A 1 100 ? -3.498 12.154 8.211 1.00 92.25 100 LEU A O 1
ATOM 701 N N . GLN A 1 101 ? -4.597 10.480 7.198 1.00 92.38 101 GLN A N 1
ATOM 702 C CA . GLN A 1 101 ? -3.431 9.723 6.785 1.00 92.38 101 GLN A CA 1
ATOM 703 C C . GLN A 1 101 ? -2.923 10.272 5.454 1.00 92.38 101 GLN A C 1
ATOM 705 O O . GLN A 1 101 ? -3.674 10.815 4.646 1.00 92.38 101 GLN A O 1
ATOM 710 N N . GLY A 1 102 ? -1.608 10.215 5.265 1.00 88.50 102 GLY A N 1
ATOM 711 C CA . GLY A 1 102 ? -1.020 10.638 4.002 1.00 88.50 102 GLY A CA 1
ATOM 712 C C . GLY A 1 102 ? -1.338 9.638 2.900 1.00 88.50 102 GLY A C 1
ATOM 713 O O . GLY A 1 102 ? -1.429 8.445 3.164 1.00 88.50 102 GLY A O 1
ATOM 714 N N . SER A 1 103 ? -1.469 10.135 1.674 1.00 90.94 103 SER A N 1
ATOM 715 C CA . SER A 1 103 ? -1.777 9.304 0.511 1.00 90.94 103 SER A CA 1
ATOM 716 C C . SER A 1 103 ? -0.617 8.353 0.219 1.00 90.94 103 SER A C 1
ATOM 718 O O . SER A 1 103 ? 0.420 8.784 -0.274 1.00 90.94 103 SER A O 1
ATOM 720 N N . GLU A 1 104 ? -0.772 7.067 0.505 1.00 95.62 104 GLU A N 1
ATOM 721 C CA . GLU A 1 104 ? 0.246 6.030 0.293 1.00 95.62 104 GLU A CA 1
ATOM 722 C C . GLU A 1 104 ? -0.127 5.152 -0.906 1.00 95.62 104 GLU A C 1
ATOM 724 O O . GLU A 1 104 ? -0.032 3.923 -0.871 1.00 95.62 104 GLU A O 1
ATOM 729 N N . ASN A 1 105 ? -0.577 5.796 -1.988 1.00 97.62 105 ASN A N 1
ATOM 730 C CA . ASN A 1 105 ? -0.861 5.091 -3.225 1.00 97.62 105 ASN A CA 1
ATOM 731 C C . ASN A 1 105 ? 0.413 4.463 -3.782 1.00 97.62 105 ASN A C 1
ATOM 733 O O . ASN A 1 105 ? 1.469 5.105 -3.828 1.00 97.62 105 ASN A O 1
ATOM 737 N N . ILE A 1 106 ? 0.290 3.227 -4.2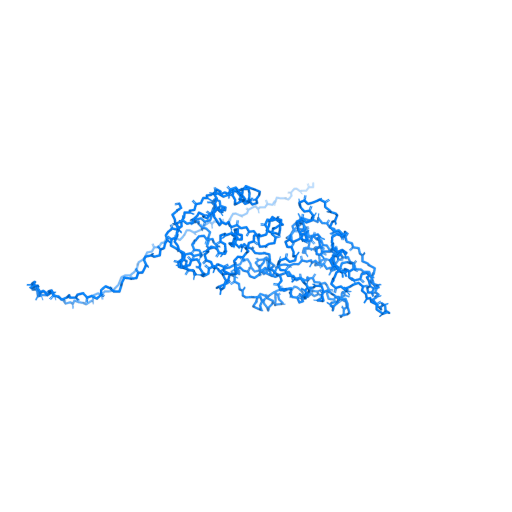59 1.00 98.19 106 ILE A N 1
ATOM 738 C CA . ILE A 1 106 ? 1.404 2.500 -4.866 1.00 98.19 106 ILE A CA 1
ATOM 739 C C . ILE A 1 106 ? 1.596 3.007 -6.290 1.00 98.19 106 ILE A C 1
ATOM 741 O O . ILE A 1 106 ? 0.636 3.062 -7.056 1.00 98.19 106 ILE A O 1
ATOM 745 N N . THR A 1 107 ? 2.823 3.355 -6.659 1.00 98.50 107 THR A N 1
ATOM 746 C CA . THR A 1 107 ? 3.188 3.880 -7.978 1.00 98.50 107 THR A CA 1
ATOM 747 C C . THR A 1 107 ? 4.535 3.311 -8.438 1.00 98.50 107 THR A C 1
ATOM 749 O O . THR A 1 107 ? 5.440 3.129 -7.623 1.00 98.50 107 THR A O 1
ATOM 752 N N . PRO A 1 108 ? 4.729 3.003 -9.729 1.00 98.69 108 PRO A N 1
ATOM 753 C CA . PRO A 1 108 ? 6.049 2.694 -10.261 1.00 98.69 108 PRO A CA 1
ATOM 754 C C . PRO A 1 108 ? 6.919 3.958 -10.360 1.00 98.69 108 PRO A C 1
ATOM 756 O O . PRO A 1 108 ? 6.575 4.912 -11.057 1.00 98.69 108 PRO A O 1
ATOM 759 N N . LEU A 1 109 ? 8.102 3.943 -9.742 1.00 98.81 109 LEU A N 1
ATOM 760 C CA . LEU A 1 109 ? 9.161 4.913 -10.021 1.00 98.81 109 LEU A CA 1
ATOM 761 C C . LEU A 1 109 ? 10.155 4.294 -11.008 1.00 98.81 109 LEU A C 1
ATOM 763 O O . LEU A 1 109 ? 10.701 3.216 -10.754 1.00 98.81 109 LEU A O 1
ATOM 767 N N . VAL A 1 110 ? 10.385 4.968 -12.136 1.00 98.81 110 VAL A N 1
ATOM 768 C CA . VAL A 1 110 ? 11.121 4.394 -13.270 1.00 98.81 110 VAL A CA 1
ATOM 769 C C . VAL A 1 110 ? 12.251 5.276 -13.771 1.00 98.81 110 VAL A C 1
ATOM 771 O O . VAL A 1 110 ? 12.231 6.497 -13.613 1.00 98.81 110 VAL A O 1
ATOM 774 N N . ARG A 1 111 ? 13.225 4.659 -14.443 1.00 98.50 111 ARG A N 1
ATOM 775 C CA . ARG A 1 111 ? 14.218 5.365 -15.255 1.00 98.50 111 ARG A CA 1
ATOM 776 C C . ARG A 1 111 ? 13.686 5.667 -16.650 1.00 98.50 111 ARG A C 1
ATOM 778 O O . ARG A 1 111 ? 13.417 4.759 -17.434 1.00 98.50 111 ARG A O 1
ATOM 785 N N . THR A 1 112 ? 13.643 6.950 -16.996 1.00 96.56 112 THR A N 1
ATOM 786 C CA . THR A 1 112 ? 13.090 7.447 -18.268 1.00 96.56 112 THR A CA 1
ATOM 787 C C . THR A 1 112 ? 13.842 6.927 -19.4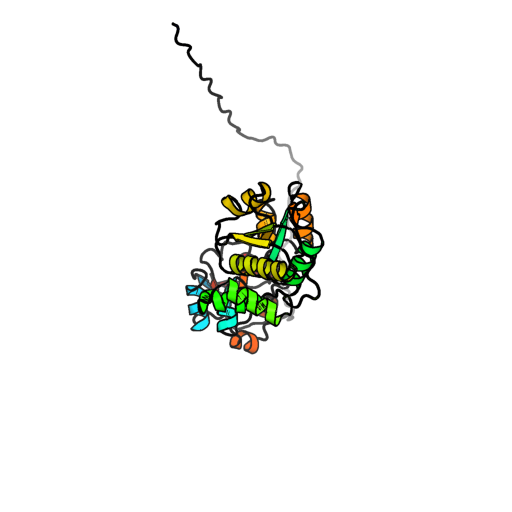96 1.00 96.56 112 THR A C 1
ATOM 789 O O . THR A 1 112 ? 13.279 6.833 -20.579 1.00 96.56 112 THR A O 1
ATOM 792 N N . GLU A 1 113 ? 15.139 6.630 -19.374 1.00 95.69 113 GLU A N 1
ATOM 793 C CA . GLU A 1 113 ? 15.952 6.224 -20.528 1.00 95.69 113 GLU A CA 1
ATOM 794 C C . GLU A 1 113 ? 15.849 4.732 -20.883 1.00 95.69 113 GLU A C 1
ATOM 796 O O . GLU A 1 113 ? 16.246 4.355 -21.987 1.00 95.69 113 GLU A O 1
ATOM 801 N N . THR A 1 114 ? 15.345 3.889 -19.974 1.00 96.88 114 THR A N 1
ATOM 802 C CA . THR A 1 114 ? 15.190 2.439 -20.197 1.00 96.88 114 THR A CA 1
ATOM 803 C C . THR A 1 114 ? 13.742 1.990 -20.280 1.00 96.88 114 THR A C 1
ATOM 805 O O . THR A 1 114 ? 13.457 1.069 -21.043 1.00 96.88 114 THR A O 1
ATOM 808 N N . VAL A 1 115 ? 12.833 2.635 -19.550 1.00 98.00 115 VAL A N 1
ATOM 809 C CA . VAL A 1 115 ? 11.396 2.361 -19.633 1.00 98.00 115 VAL A CA 1
ATOM 810 C C . VAL A 1 115 ? 10.796 3.209 -20.751 1.00 98.00 115 VAL A C 1
ATOM 812 O O . VAL A 1 115 ? 10.674 4.425 -20.621 1.00 98.00 115 VAL A O 1
ATOM 815 N N . ASP A 1 116 ? 10.465 2.565 -21.870 1.00 97.19 116 ASP A N 1
ATOM 816 C CA . ASP A 1 116 ? 9.782 3.211 -22.993 1.00 97.19 116 ASP A CA 1
ATOM 817 C C . ASP A 1 116 ? 8.273 3.379 -22.738 1.00 97.19 116 ASP A C 1
ATOM 819 O O . ASP A 1 116 ? 7.716 2.829 -21.787 1.00 97.19 116 ASP A O 1
ATOM 823 N N . ASP A 1 117 ? 7.600 4.143 -23.604 1.00 96.88 117 ASP A N 1
ATOM 824 C CA . ASP A 1 117 ? 6.168 4.446 -23.463 1.00 96.88 117 ASP A CA 1
ATOM 825 C C . ASP A 1 117 ? 5.301 3.175 -23.394 1.00 96.88 117 ASP A C 1
ATOM 827 O O . ASP A 1 117 ? 4.287 3.148 -22.701 1.00 96.88 117 ASP A O 1
ATOM 831 N N . ALA A 1 118 ? 5.699 2.108 -24.096 1.00 97.06 118 ALA A N 1
ATOM 832 C CA . ALA A 1 118 ? 4.974 0.841 -24.082 1.00 97.06 118 ALA A CA 1
ATOM 833 C C . ALA A 1 118 ? 5.153 0.096 -22.748 1.00 97.06 118 ALA A C 1
ATOM 835 O O . ALA A 1 118 ? 4.181 -0.443 -22.226 1.00 97.06 118 ALA A O 1
ATOM 836 N N . ALA A 1 119 ? 6.351 0.105 -22.159 1.00 98.25 119 ALA A N 1
ATOM 837 C CA . ALA A 1 119 ? 6.584 -0.458 -20.834 1.00 98.25 119 ALA A CA 1
ATOM 838 C C . ALA A 1 119 ? 5.850 0.346 -19.751 1.00 98.25 119 ALA A C 1
ATOM 840 O O . ALA A 1 119 ? 5.242 -0.246 -18.861 1.00 98.25 119 ALA A O 1
ATOM 841 N N . ALA A 1 120 ? 5.865 1.680 -19.841 1.00 98.50 120 ALA A N 1
ATOM 842 C CA . ALA A 1 120 ? 5.146 2.550 -18.914 1.00 98.50 120 ALA A CA 1
ATOM 843 C C . ALA A 1 120 ? 3.630 2.289 -18.939 1.00 98.50 120 ALA A C 1
ATOM 845 O O . ALA A 1 120 ? 3.014 2.166 -17.884 1.00 98.50 120 ALA A O 1
ATOM 846 N N . GLU A 1 121 ? 3.044 2.120 -20.127 1.00 98.12 121 GLU A N 1
ATOM 847 C CA . GLU A 1 121 ? 1.628 1.773 -20.289 1.00 98.12 121 GLU A CA 1
ATOM 848 C C . GLU A 1 121 ? 1.280 0.431 -19.620 1.00 98.12 121 GLU A C 1
ATOM 850 O O . GLU A 1 121 ? 0.277 0.333 -18.915 1.00 98.12 121 GLU A O 1
ATOM 855 N N . VAL A 1 122 ? 2.129 -0.592 -19.769 1.00 98.38 122 VAL A N 1
ATOM 856 C CA . VAL A 1 122 ? 1.935 -1.890 -19.093 1.00 98.38 122 VAL A CA 1
ATOM 857 C C . VAL A 1 122 ? 1.955 -1.730 -17.572 1.00 98.38 122 VAL A C 1
ATOM 859 O O . VAL A 1 122 ? 1.109 -2.293 -16.881 1.00 98.38 122 VAL A O 1
ATOM 862 N N . LEU A 1 123 ? 2.896 -0.947 -17.038 1.00 98.75 123 LEU A N 1
ATOM 863 C CA . LEU A 1 123 ? 2.984 -0.681 -15.601 1.00 98.75 123 LEU A CA 1
ATOM 864 C C . LEU A 1 123 ? 1.750 0.078 -15.088 1.00 98.75 123 LEU A C 1
ATOM 866 O O . LEU A 1 123 ? 1.210 -0.289 -14.047 1.00 98.75 123 LEU A O 1
ATOM 870 N N . ASN A 1 124 ? 1.261 1.068 -15.839 1.00 98.75 124 ASN A N 1
ATOM 871 C CA . ASN A 1 124 ? 0.047 1.814 -15.496 1.00 98.75 124 ASN A CA 1
ATOM 872 C C . ASN A 1 124 ? -1.205 0.925 -15.501 1.00 98.75 124 ASN A C 1
ATOM 874 O O . ASN A 1 124 ? -2.067 1.083 -14.640 1.00 98.75 124 ASN A O 1
ATOM 878 N N . GLN A 1 125 ? -1.304 -0.046 -16.415 1.00 98.44 125 GLN A N 1
ATOM 879 C CA . GLN A 1 125 ? -2.404 -1.019 -16.409 1.00 98.44 125 GLN A CA 1
ATOM 880 C C . GLN A 1 125 ? -2.385 -1.897 -15.155 1.00 98.44 125 GLN A C 1
ATOM 882 O O . GLN A 1 125 ? -3.443 -2.144 -14.575 1.00 98.44 125 GLN A O 1
ATOM 887 N N . VAL A 1 126 ? -1.198 -2.316 -14.697 1.00 98.56 126 VAL A N 1
ATOM 888 C CA . VAL A 1 126 ? -1.063 -3.009 -13.407 1.00 98.56 126 VAL A CA 1
ATOM 889 C C . VAL A 1 126 ? -1.492 -2.085 -12.265 1.00 98.56 126 VAL A C 1
ATOM 891 O O . VAL A 1 126 ? -2.336 -2.489 -11.471 1.00 98.56 126 VAL A O 1
ATOM 894 N N . SER A 1 127 ? -0.998 -0.840 -12.207 1.00 98.44 127 SER A N 1
ATOM 895 C CA . SER A 1 127 ? -1.417 0.145 -11.195 1.00 98.44 127 SER A CA 1
ATOM 896 C C . SER A 1 127 ? -2.936 0.326 -11.149 1.00 98.44 127 SER A C 1
ATOM 898 O O . SER A 1 127 ? -3.526 0.325 -10.073 1.00 98.44 127 SER A O 1
ATOM 900 N N . ALA A 1 128 ? -3.589 0.451 -12.305 1.00 98.44 128 ALA A N 1
ATOM 901 C CA . ALA A 1 128 ? -5.027 0.683 -12.395 1.00 98.44 128 ALA A CA 1
ATOM 902 C C . ALA A 1 128 ? -5.875 -0.490 -11.868 1.00 98.44 128 ALA A C 1
ATOM 904 O O . ALA A 1 128 ? -7.002 -0.267 -11.423 1.00 98.44 128 ALA A O 1
ATOM 905 N N . ALA A 1 129 ? -5.350 -1.719 -11.909 1.00 98.12 129 ALA A N 1
ATOM 906 C CA . ALA A 1 129 ? -6.026 -2.915 -11.405 1.00 98.12 129 ALA A CA 1
ATOM 907 C C . ALA A 1 129 ? -5.864 -3.114 -9.885 1.00 98.12 129 ALA A C 1
ATOM 909 O O . ALA A 1 129 ? -6.612 -3.875 -9.273 1.00 98.12 129 ALA A O 1
ATOM 910 N N . LEU A 1 130 ? -4.896 -2.442 -9.254 1.00 97.75 130 LEU A N 1
ATOM 911 C CA . LEU A 1 130 ? -4.621 -2.605 -7.829 1.00 97.75 130 LEU A CA 1
ATOM 912 C C . LEU A 1 130 ? -5.650 -1.862 -6.968 1.00 97.75 130 LEU A C 1
ATOM 914 O O . LEU A 1 130 ? -5.782 -0.639 -7.021 1.00 97.75 130 LEU A O 1
ATOM 918 N N . THR A 1 131 ? -6.327 -2.607 -6.097 1.00 97.06 131 THR A N 1
ATOM 919 C CA . THR A 1 131 ? -7.219 -2.074 -5.059 1.00 97.06 131 THR A CA 1
ATOM 920 C C . THR A 1 131 ? -6.694 -2.443 -3.676 1.00 97.06 131 THR A C 1
ATOM 922 O O . THR A 1 131 ? -6.043 -3.474 -3.512 1.00 97.06 131 THR A O 1
ATOM 925 N N . THR A 1 132 ? -6.990 -1.632 -2.656 1.00 95.62 132 THR A N 1
ATOM 926 C CA . THR A 1 132 ? -6.569 -1.919 -1.272 1.00 95.62 132 THR A CA 1
ATOM 927 C C . THR A 1 132 ? -7.055 -3.295 -0.810 1.00 95.62 132 THR A C 1
ATOM 929 O O . THR A 1 132 ? -6.277 -4.067 -0.258 1.00 95.62 132 THR A O 1
ATOM 932 N N . GLU A 1 133 ? -8.316 -3.632 -1.099 1.00 93.38 133 GLU A N 1
ATOM 933 C CA . GLU A 1 133 ? -8.906 -4.942 -0.794 1.00 93.38 133 GLU A CA 1
ATOM 934 C C . GLU A 1 133 ? -8.147 -6.076 -1.494 1.00 93.38 133 GLU A C 1
ATOM 936 O O . GLU A 1 133 ? -7.685 -7.001 -0.826 1.00 93.38 133 GLU A O 1
ATOM 941 N N . GLY A 1 134 ? -7.913 -5.969 -2.806 1.00 96.19 134 GLY A N 1
ATOM 942 C CA . GLY A 1 134 ? -7.162 -6.978 -3.554 1.00 96.19 134 GLY A CA 1
ATOM 943 C C . GLY A 1 134 ? -5.757 -7.194 -2.986 1.00 96.19 134 GLY A C 1
ATOM 944 O O . GLY A 1 134 ? -5.309 -8.328 -2.842 1.00 96.19 134 GLY A O 1
ATOM 945 N N . ILE A 1 135 ? -5.074 -6.128 -2.564 1.00 97.50 135 ILE A N 1
ATOM 946 C CA . ILE A 1 135 ? -3.744 -6.246 -1.955 1.00 97.50 135 ILE A CA 1
ATOM 947 C C . ILE A 1 135 ? -3.785 -6.964 -0.602 1.00 97.50 135 ILE A C 1
ATOM 949 O O . ILE A 1 135 ? -2.880 -7.756 -0.327 1.00 97.50 135 ILE A O 1
ATOM 953 N N . THR A 1 136 ? -4.830 -6.788 0.217 1.00 97.06 136 THR A N 1
ATOM 954 C CA . THR A 1 136 ? -4.962 -7.585 1.451 1.00 97.06 136 THR A CA 1
ATOM 955 C C . THR A 1 136 ? -5.019 -9.087 1.150 1.00 97.06 136 THR A C 1
ATOM 957 O O . THR A 1 136 ? -4.362 -9.869 1.836 1.00 97.06 136 THR A O 1
ATOM 960 N N . GLU A 1 137 ? -5.711 -9.513 0.088 1.00 96.94 137 GLU A N 1
ATOM 961 C CA . GLU A 1 137 ? -5.751 -10.924 -0.320 1.00 96.94 137 GLU A CA 1
ATOM 962 C C . GLU A 1 137 ? -4.371 -11.428 -0.766 1.00 96.94 137 GLU A C 1
ATOM 964 O O . GLU A 1 137 ? -3.937 -12.521 -0.391 1.00 96.94 137 GLU A O 1
ATOM 969 N N . LEU A 1 138 ? -3.642 -10.614 -1.531 1.00 98.19 138 LEU A N 1
ATOM 970 C CA . LEU A 1 138 ? -2.303 -10.945 -2.021 1.00 98.19 138 LEU A CA 1
ATOM 971 C C . LEU A 1 138 ? -1.299 -11.072 -0.868 1.00 98.19 138 LEU A C 1
ATOM 973 O O . LEU A 1 138 ? -0.561 -12.058 -0.787 1.00 98.19 138 LEU A O 1
ATOM 977 N N . ASN A 1 139 ? -1.319 -10.116 0.063 1.00 97.38 139 ASN A N 1
ATOM 978 C CA . ASN A 1 139 ? -0.498 -10.153 1.267 1.00 97.38 139 ASN A CA 1
ATOM 979 C C . ASN A 1 139 ? -0.878 -11.346 2.154 1.00 97.38 139 ASN A C 1
ATOM 981 O O . ASN A 1 139 ? 0.011 -12.003 2.690 1.00 97.38 139 ASN A O 1
ATOM 985 N N . GLN A 1 140 ? -2.163 -11.706 2.264 1.00 96.81 140 GLN A N 1
ATOM 986 C CA . GLN A 1 140 ? -2.592 -12.899 3.003 1.00 96.81 140 GLN A CA 1
ATOM 987 C C . GLN A 1 140 ? -2.016 -14.190 2.412 1.00 96.81 140 GLN A C 1
ATOM 989 O O . GLN A 1 140 ? -1.517 -15.034 3.161 1.00 96.81 140 GLN A O 1
ATOM 994 N N . ARG A 1 141 ? -2.028 -14.343 1.086 1.00 98.12 141 ARG A N 1
ATOM 995 C CA . ARG A 1 141 ? -1.478 -15.539 0.430 1.00 98.12 141 ARG A CA 1
ATOM 996 C C . ARG A 1 141 ? 0.015 -15.713 0.709 1.00 98.12 141 ARG A C 1
ATOM 998 O O . ARG A 1 141 ? 0.483 -16.827 0.943 1.00 98.12 141 ARG A O 1
ATOM 1005 N N . VAL A 1 142 ? 0.781 -14.623 0.742 1.00 97.00 142 VAL A N 1
ATOM 1006 C CA . VAL A 1 142 ? 2.226 -14.695 1.013 1.00 97.00 142 VAL A CA 1
ATOM 1007 C C . VAL A 1 142 ? 2.529 -14.763 2.514 1.00 97.00 142 VAL A C 1
ATOM 1009 O O . VAL A 1 142 ? 3.242 -15.661 2.970 1.00 97.00 142 VAL A O 1
ATOM 1012 N N . ASP A 1 143 ? 1.994 -13.848 3.316 1.00 92.56 143 ASP A N 1
ATOM 1013 C CA . ASP A 1 143 ? 2.325 -13.752 4.739 1.00 92.56 143 ASP A CA 1
ATOM 1014 C C . ASP A 1 143 ? 1.593 -14.790 5.589 1.00 92.56 143 ASP A C 1
ATOM 1016 O O . ASP A 1 143 ? 2.165 -15.294 6.560 1.00 92.56 143 ASP A O 1
ATOM 1020 N N . GLY A 1 144 ? 0.359 -15.138 5.241 1.00 90.94 144 GLY A N 1
ATOM 1021 C CA . GLY A 1 144 ? -0.432 -16.163 5.914 1.00 90.94 144 GLY A CA 1
ATOM 1022 C C . GLY A 1 144 ? -0.165 -17.547 5.336 1.00 90.94 144 GLY A C 1
ATOM 1023 O O . GLY A 1 144 ? 0.403 -18.405 6.021 1.00 90.94 144 GLY A O 1
ATOM 1024 N N . ASP A 1 145 ? -0.521 -17.738 4.064 1.00 95.50 145 ASP A N 1
ATOM 1025 C CA . ASP A 1 145 ? -0.532 -19.059 3.413 1.00 95.50 145 ASP A CA 1
ATOM 1026 C C . ASP A 1 145 ? 0.853 -19.519 2.932 1.00 95.50 145 ASP A C 1
ATOM 1028 O O . ASP A 1 145 ? 1.050 -20.695 2.610 1.00 95.50 145 ASP A O 1
ATOM 1032 N N . LYS A 1 146 ? 1.850 -18.625 2.991 1.00 96.19 146 LYS A N 1
ATOM 1033 C CA . LYS A 1 146 ? 3.256 -18.885 2.637 1.00 96.19 146 LYS A CA 1
ATOM 1034 C C . LYS A 1 146 ? 3.449 -19.271 1.173 1.00 96.19 146 LYS A C 1
ATOM 1036 O O . LYS A 1 146 ? 4.366 -20.032 0.851 1.00 96.19 146 LYS A O 1
ATOM 1041 N N . GLU A 1 147 ? 2.597 -18.751 0.298 1.00 98.31 147 GLU A N 1
ATOM 1042 C CA . GLU A 1 147 ? 2.762 -18.875 -1.144 1.00 98.31 147 GLU A CA 1
ATOM 1043 C C . GLU A 1 147 ? 3.951 -18.047 -1.654 1.00 98.31 147 GLU A C 1
ATOM 1045 O O . GLU A 1 147 ? 4.418 -17.106 -1.011 1.00 98.31 147 GLU A O 1
ATOM 1050 N N . ASP A 1 148 ? 4.469 -18.434 -2.820 1.00 97.62 148 ASP A N 1
ATOM 1051 C CA . ASP A 1 148 ? 5.569 -17.727 -3.473 1.00 97.62 148 ASP A CA 1
ATOM 1052 C C . ASP A 1 148 ? 5.068 -16.397 -4.074 1.00 97.62 148 ASP A C 1
ATOM 1054 O O . ASP A 1 148 ? 4.103 -16.423 -4.845 1.00 97.62 148 ASP A O 1
ATOM 1058 N N . PRO A 1 149 ? 5.709 -15.245 -3.786 1.00 97.44 149 PRO A N 1
ATOM 1059 C CA . PRO A 1 149 ? 5.266 -13.945 -4.292 1.00 97.44 149 PRO A CA 1
ATOM 1060 C C . PRO A 1 149 ? 5.140 -13.871 -5.816 1.00 97.44 149 PRO A C 1
ATOM 1062 O O . PRO A 1 149 ? 4.235 -13.208 -6.315 1.00 97.44 149 PRO A O 1
ATOM 1065 N N . ALA A 1 150 ? 6.008 -14.558 -6.568 1.00 97.69 150 ALA A N 1
ATOM 1066 C CA . ALA A 1 150 ? 5.944 -14.547 -8.026 1.00 97.69 150 ALA A CA 1
ATOM 1067 C C . ALA A 1 150 ? 4.747 -15.352 -8.546 1.00 97.69 150 ALA A C 1
ATOM 1069 O O . ALA A 1 150 ? 4.116 -14.955 -9.525 1.00 97.69 150 ALA A O 1
ATOM 1070 N N . ALA A 1 151 ? 4.403 -16.459 -7.882 1.00 98.44 151 ALA A N 1
ATOM 1071 C CA . ALA A 1 151 ? 3.192 -17.212 -8.197 1.00 98.44 151 ALA A CA 1
ATOM 1072 C C . ALA A 1 151 ? 1.928 -16.394 -7.891 1.00 98.44 151 ALA A C 1
ATOM 1074 O O . ALA A 1 151 ? 1.056 -16.290 -8.748 1.00 98.44 151 ALA A O 1
ATOM 1075 N N . VAL A 1 152 ? 1.870 -15.754 -6.717 1.00 98.56 152 VAL A N 1
ATOM 1076 C CA . VAL A 1 152 ? 0.750 -14.882 -6.321 1.00 98.56 152 VAL A CA 1
ATOM 1077 C C . VAL A 1 152 ? 0.573 -13.727 -7.309 1.00 98.56 152 VAL A C 1
ATOM 1079 O O . VAL A 1 152 ? -0.542 -13.473 -7.760 1.00 98.56 152 VAL A O 1
ATOM 1082 N N . ALA A 1 153 ? 1.675 -13.078 -7.697 1.00 98.44 153 ALA A N 1
ATOM 1083 C CA . ALA A 1 153 ? 1.679 -12.017 -8.695 1.00 98.44 153 ALA A CA 1
ATOM 1084 C C . ALA A 1 153 ? 1.151 -12.481 -10.057 1.00 98.44 153 ALA A C 1
ATOM 1086 O O . ALA A 1 153 ? 0.308 -11.811 -10.650 1.00 98.44 153 ALA A O 1
ATOM 1087 N N . ARG A 1 154 ? 1.611 -13.639 -10.548 1.00 98.38 154 ARG A N 1
ATOM 1088 C CA . ARG A 1 154 ? 1.141 -14.179 -11.827 1.00 98.38 154 ARG A CA 1
ATOM 1089 C C . ARG A 1 154 ? -0.349 -14.508 -11.785 1.00 98.38 154 ARG A C 1
ATOM 1091 O O . ARG A 1 154 ? -1.061 -14.138 -12.709 1.00 98.38 154 ARG A O 1
ATOM 1098 N N . ASP A 1 155 ? -0.815 -15.158 -10.722 1.00 98.56 155 ASP A N 1
ATOM 1099 C CA . ASP A 1 155 ? -2.225 -15.534 -10.581 1.00 98.56 155 ASP A CA 1
ATOM 1100 C C . ASP A 1 155 ? -3.145 -14.299 -10.566 1.00 98.56 155 ASP A C 1
ATOM 1102 O O . ASP A 1 155 ? -4.218 -14.331 -11.165 1.00 98.56 155 ASP A O 1
ATOM 1106 N N . PHE A 1 156 ? -2.718 -13.201 -9.927 1.00 98.44 156 PHE A N 1
ATOM 1107 C CA . PHE A 1 156 ? -3.437 -11.923 -9.974 1.00 98.44 156 PHE A CA 1
ATOM 1108 C C . PHE A 1 156 ? -3.539 -11.383 -11.404 1.00 98.44 156 PHE A C 1
ATOM 1110 O O . PHE A 1 156 ? -4.631 -11.094 -11.881 1.00 98.44 156 PHE A O 1
ATOM 1117 N N . LEU A 1 157 ? -2.416 -11.309 -12.124 1.00 98.56 157 LEU A N 1
ATOM 1118 C CA . LEU A 1 157 ? -2.407 -10.810 -13.502 1.00 98.56 157 LEU A CA 1
ATOM 1119 C C . LEU A 1 157 ? -3.223 -11.698 -14.451 1.00 98.56 157 LEU A C 1
ATOM 1121 O O . LEU A 1 157 ? -3.851 -11.185 -15.373 1.00 98.56 157 LEU A O 1
ATOM 1125 N N . GLU A 1 158 ? -3.232 -13.019 -14.242 1.00 98.31 158 GLU A N 1
ATOM 1126 C CA . GLU A 1 158 ? -4.099 -13.944 -14.983 1.00 98.31 158 GLU A CA 1
ATOM 1127 C C . GLU A 1 158 ? -5.583 -13.656 -14.715 1.00 98.31 158 GLU A C 1
ATOM 1129 O O . GLU A 1 158 ? -6.376 -13.634 -15.657 1.00 98.31 158 GLU A O 1
ATOM 1134 N N . ALA A 1 159 ? -5.962 -13.406 -13.457 1.00 97.88 159 ALA A N 1
ATOM 1135 C CA . ALA A 1 159 ? -7.339 -13.091 -13.079 1.00 97.88 159 ALA A CA 1
ATOM 1136 C C . ALA A 1 159 ? -7.823 -11.751 -13.661 1.00 97.88 159 ALA A C 1
ATOM 1138 O O . ALA A 1 159 ? -8.963 -11.666 -14.119 1.00 97.88 159 ALA A O 1
ATOM 1139 N N . GLU A 1 160 ? -6.942 -10.750 -13.713 1.00 97.62 160 GLU A N 1
ATOM 1140 C CA . GLU A 1 160 ? -7.209 -9.433 -14.308 1.00 97.62 160 GLU A CA 1
ATOM 1141 C C . GLU A 1 160 ? -7.082 -9.421 -15.846 1.00 97.62 160 GLU A C 1
ATOM 1143 O O . GLU A 1 160 ? -7.352 -8.410 -16.494 1.00 97.62 160 GLU A O 1
ATOM 1148 N N . GLY A 1 161 ? -6.675 -10.537 -16.465 1.00 97.25 161 GLY A N 1
ATOM 1149 C CA . GLY A 1 161 ? -6.490 -10.639 -17.918 1.00 97.25 161 GLY A CA 1
ATOM 1150 C C . GLY A 1 161 ? -5.280 -9.862 -18.455 1.00 97.25 161 GLY A C 1
ATOM 1151 O O . GLY A 1 161 ? -5.183 -9.622 -19.656 1.00 97.25 161 GLY A O 1
ATOM 1152 N N . LEU A 1 162 ? -4.334 -9.492 -17.590 1.00 97.12 162 LEU A N 1
ATOM 1153 C CA . LEU A 1 162 ? -3.172 -8.653 -17.909 1.00 97.12 162 LEU A CA 1
ATOM 1154 C C . LEU A 1 162 ? -1.991 -9.428 -18.524 1.00 97.12 162 LEU A C 1
ATOM 1156 O O . LEU A 1 162 ? -0.949 -8.842 -18.818 1.00 97.12 162 LEU A O 1
ATOM 1160 N N . LEU A 1 163 ? -2.137 -10.741 -18.734 1.00 96.56 163 LEU A N 1
ATOM 1161 C CA . LEU A 1 163 ? -1.140 -11.578 -19.419 1.00 96.56 163 LEU A CA 1
ATOM 1162 C C . LEU A 1 163 ? -1.534 -11.959 -20.857 1.00 96.56 163 LEU A C 1
ATOM 1164 O O . LEU A 1 163 ? -0.731 -12.560 -21.575 1.00 96.56 163 LEU A O 1
ATOM 1168 N N . GLU A 1 164 ? -2.753 -11.640 -21.299 1.00 93.31 164 GLU A N 1
ATOM 1169 C CA . GLU A 1 164 ? -3.247 -11.991 -22.635 1.00 93.31 164 GLU A CA 1
ATOM 1170 C C . GLU A 1 164 ? -2.857 -10.920 -23.668 1.00 93.31 164 GLU A C 1
ATOM 1172 O O . GLU A 1 164 ? -3.598 -9.972 -23.918 1.00 93.31 164 GLU A O 1
ATOM 1177 N N . VAL A 1 165 ? -1.678 -11.074 -24.284 1.00 92.19 165 VAL A N 1
ATOM 1178 C CA . VAL A 1 165 ? -1.126 -10.093 -25.237 1.00 92.19 165 VAL A CA 1
ATOM 1179 C C . VAL A 1 165 ? -1.089 -10.646 -26.661 1.00 92.19 165 VAL A C 1
ATOM 1181 O O . VAL A 1 165 ? -0.378 -11.610 -26.961 1.00 92.19 165 VAL A O 1
ATOM 1184 N N . ASP A 1 166 ? -1.815 -9.992 -27.568 1.00 88.38 166 ASP A N 1
ATOM 1185 C CA . ASP A 1 166 ? -1.728 -10.246 -29.006 1.00 88.38 166 ASP A CA 1
ATOM 1186 C C . ASP A 1 166 ? -0.513 -9.510 -29.606 1.00 88.38 166 ASP A C 1
ATOM 1188 O O . ASP A 1 166 ? -0.465 -8.283 -29.603 1.00 88.38 166 ASP A O 1
ATOM 1192 N N . ASP A 1 167 ? 0.438 -10.261 -30.175 1.00 88.88 167 ASP A N 1
ATOM 1193 C CA . ASP A 1 167 ? 1.665 -9.745 -30.820 1.00 88.88 167 ASP A CA 1
ATOM 1194 C C . ASP A 1 167 ? 2.550 -8.888 -29.881 1.00 88.88 167 ASP A C 1
ATOM 1196 O O . ASP A 1 167 ? 2.618 -7.664 -30.029 1.00 88.88 167 ASP A O 1
ATOM 1200 N N . PRO A 1 168 ? 3.240 -9.509 -28.901 1.00 89.94 168 PRO A N 1
ATOM 1201 C CA . PRO A 1 168 ? 4.105 -8.793 -27.966 1.00 89.94 168 PRO A CA 1
ATOM 1202 C C . PRO A 1 168 ? 5.270 -8.118 -28.701 1.00 89.94 168 PRO A C 1
ATOM 1204 O O . PRO A 1 168 ? 6.088 -8.777 -29.349 1.00 89.94 168 PRO A O 1
ATOM 1207 N N . GLN A 1 169 ? 5.338 -6.791 -28.594 1.00 88.88 169 GLN A N 1
ATOM 1208 C CA . GLN A 1 169 ? 6.313 -5.944 -29.296 1.00 88.88 169 GLN A CA 1
ATOM 1209 C C . GLN A 1 169 ? 7.357 -5.302 -28.373 1.00 88.88 169 GLN A C 1
ATOM 1211 O O . GLN A 1 169 ? 8.231 -4.582 -28.858 1.00 88.88 169 GLN A O 1
ATOM 1216 N N . GLY A 1 170 ? 7.290 -5.566 -27.067 1.00 91.12 170 GLY A N 1
ATOM 1217 C CA . GLY A 1 170 ? 8.291 -5.134 -26.103 1.00 91.12 170 GLY A CA 1
ATOM 1218 C C . GLY A 1 170 ? 9.675 -5.651 -26.481 1.00 91.12 170 GLY A C 1
ATOM 1219 O O . GLY A 1 170 ? 9.839 -6.762 -26.993 1.00 91.12 170 GLY A O 1
ATOM 1220 N N . SER A 1 171 ? 10.689 -4.820 -26.270 1.00 89.31 171 SER A N 1
ATOM 1221 C CA . SER A 1 171 ? 12.073 -5.190 -26.546 1.00 89.31 171 SER A CA 1
ATOM 1222 C C . SER A 1 171 ? 13.012 -4.436 -25.617 1.00 89.31 171 SER A C 1
ATOM 1224 O O . SER A 1 171 ? 12.783 -3.271 -25.315 1.00 89.31 171 SER A O 1
ATOM 1226 N N . GLY A 1 172 ? 14.082 -5.096 -25.180 1.00 93.75 172 GLY A N 1
ATOM 1227 C CA . GLY A 1 172 ? 15.019 -4.542 -24.204 1.00 93.75 172 GLY A CA 1
ATOM 1228 C C . GLY A 1 172 ? 15.048 -5.357 -22.918 1.00 93.75 172 GLY A C 1
ATOM 1229 O O . GLY A 1 172 ? 14.177 -6.198 -22.687 1.00 93.75 172 GLY A O 1
ATOM 1230 N N . SER A 1 173 ? 16.087 -5.122 -22.120 1.00 98.00 173 SER A N 1
ATOM 1231 C CA . SER A 1 173 ? 16.251 -5.751 -20.814 1.00 98.00 173 SER A CA 1
ATOM 1232 C C . SER A 1 173 ? 15.962 -4.729 -19.721 1.00 98.00 173 SER A C 1
ATOM 1234 O O . SER A 1 173 ? 16.460 -3.608 -19.810 1.00 98.00 173 SER A O 1
ATOM 1236 N N . LEU A 1 174 ? 15.178 -5.123 -18.720 1.00 98.69 174 LEU A N 1
ATOM 1237 C CA . LEU A 1 174 ? 14.784 -4.280 -17.590 1.00 98.69 174 LEU A CA 1
ATOM 1238 C C . LEU A 1 174 ? 15.100 -4.990 -16.272 1.00 98.69 174 LEU A C 1
ATOM 1240 O O . LEU A 1 174 ? 14.870 -6.194 -16.143 1.00 98.69 174 LEU A O 1
ATOM 1244 N N . THR A 1 175 ? 15.568 -4.250 -15.276 1.00 98.81 175 THR A N 1
ATOM 1245 C CA . THR A 1 175 ? 15.779 -4.743 -13.912 1.00 98.81 175 THR A CA 1
ATOM 1246 C C . THR A 1 175 ? 14.795 -4.073 -12.960 1.00 98.81 175 THR A C 1
ATOM 1248 O O . THR A 1 175 ? 14.786 -2.853 -12.815 1.00 98.81 175 THR A O 1
ATOM 1251 N N . ILE A 1 176 ? 13.975 -4.867 -12.276 1.00 98.88 176 ILE A N 1
ATOM 1252 C CA . ILE A 1 176 ? 12.997 -4.383 -11.296 1.00 98.88 176 ILE A CA 1
ATOM 1253 C C . ILE A 1 176 ? 13.488 -4.716 -9.897 1.00 98.88 176 ILE A C 1
ATOM 1255 O O . ILE A 1 176 ? 13.785 -5.875 -9.611 1.00 98.88 176 ILE A O 1
ATOM 1259 N N . GLY A 1 177 ? 13.557 -3.715 -9.026 1.00 98.50 177 GLY A N 1
ATOM 1260 C CA . GLY A 1 177 ? 13.920 -3.899 -7.626 1.00 98.50 177 GLY A CA 1
ATOM 1261 C C . GLY A 1 177 ? 12.711 -3.869 -6.701 1.00 98.50 177 GLY A C 1
ATOM 1262 O O . GLY A 1 177 ? 11.706 -3.229 -7.003 1.00 98.50 177 GLY A O 1
ATOM 1263 N N . SER A 1 178 ? 12.831 -4.506 -5.536 1.00 98.31 178 SER A N 1
ATOM 1264 C CA . SER A 1 178 ? 11.859 -4.354 -4.450 1.00 98.31 178 SER A CA 1
ATOM 1265 C C . SER A 1 178 ? 12.524 -3.987 -3.128 1.00 98.31 178 SER A C 1
ATOM 1267 O O . SER A 1 178 ? 13.652 -4.397 -2.833 1.00 98.31 178 SER A O 1
ATOM 1269 N N . ALA A 1 179 ? 11.777 -3.287 -2.278 1.00 96.56 179 ALA A N 1
ATOM 1270 C CA . ALA A 1 179 ? 12.119 -3.155 -0.871 1.00 96.56 179 ALA A CA 1
ATOM 1271 C C . ALA A 1 179 ? 11.947 -4.500 -0.131 1.00 96.56 179 ALA A C 1
ATOM 1273 O O . ALA A 1 179 ? 11.475 -5.498 -0.687 1.00 96.56 179 ALA A O 1
ATOM 1274 N N . ASN A 1 180 ? 12.367 -4.544 1.135 1.00 93.44 180 ASN A N 1
ATOM 1275 C CA . ASN A 1 180 ? 12.428 -5.758 1.958 1.00 93.44 180 ASN A CA 1
ATOM 1276 C C . ASN A 1 180 ? 11.137 -6.092 2.727 1.00 93.44 180 ASN A C 1
ATOM 1278 O O . ASN A 1 180 ? 11.193 -6.526 3.880 1.00 93.44 180 ASN A O 1
ATOM 1282 N N . PHE A 1 181 ? 9.982 -5.907 2.095 1.00 94.12 181 PHE A N 1
ATOM 1283 C CA . PHE A 1 181 ? 8.687 -6.303 2.645 1.00 94.12 181 PHE A CA 1
ATOM 1284 C C . PHE A 1 181 ? 7.813 -6.968 1.581 1.00 94.12 181 PHE A C 1
ATOM 1286 O O . PHE A 1 181 ? 8.128 -6.919 0.390 1.00 94.12 181 PHE A O 1
ATOM 1293 N N . THR A 1 182 ? 6.786 -7.686 2.028 1.00 95.62 182 THR A N 1
ATOM 1294 C CA . THR A 1 182 ? 6.003 -8.618 1.206 1.00 95.62 182 THR A CA 1
ATOM 1295 C C . THR A 1 182 ? 5.333 -7.933 0.024 1.00 95.62 182 THR A C 1
ATOM 1297 O O . THR A 1 182 ? 5.562 -8.336 -1.114 1.00 95.62 182 THR A O 1
ATOM 1300 N N . GLU A 1 183 ? 4.592 -6.857 0.270 1.00 97.38 183 GLU A N 1
ATOM 1301 C CA . GLU A 1 183 ? 3.848 -6.164 -0.779 1.00 97.38 183 GLU A CA 1
ATOM 1302 C C . GLU A 1 183 ? 4.765 -5.634 -1.890 1.00 97.38 183 GLU A C 1
ATOM 1304 O O . GLU A 1 183 ? 4.546 -5.939 -3.059 1.00 97.38 183 GLU A O 1
ATOM 1309 N N . SER A 1 184 ? 5.871 -4.960 -1.546 1.00 98.00 184 SER A N 1
ATOM 1310 C CA . SER A 1 184 ? 6.847 -4.486 -2.540 1.00 98.00 184 SER A CA 1
ATOM 1311 C C . SER A 1 184 ? 7.424 -5.628 -3.391 1.00 98.00 184 SER A C 1
ATOM 1313 O O . SER A 1 184 ? 7.630 -5.458 -4.594 1.00 98.00 184 SER A O 1
ATOM 1315 N N . GLN A 1 185 ? 7.658 -6.810 -2.804 1.00 98.38 185 GLN A N 1
ATOM 1316 C CA . GLN A 1 185 ? 8.102 -7.991 -3.557 1.00 98.38 185 GLN A CA 1
ATOM 1317 C C . GLN A 1 185 ? 7.022 -8.484 -4.526 1.00 98.38 185 GLN A C 1
ATOM 1319 O O . GLN A 1 185 ? 7.336 -8.772 -5.681 1.00 98.38 185 GLN A O 1
ATOM 1324 N N . ILE A 1 186 ? 5.761 -8.549 -4.087 1.00 98.62 186 ILE A N 1
ATOM 1325 C CA . ILE A 1 186 ? 4.631 -8.917 -4.950 1.00 98.62 186 ILE A CA 1
ATOM 1326 C C . ILE A 1 186 ? 4.520 -7.920 -6.113 1.00 98.62 186 ILE A C 1
ATOM 1328 O O . ILE A 1 186 ? 4.484 -8.349 -7.264 1.00 98.62 186 ILE A O 1
ATOM 1332 N N . MET A 1 187 ? 4.557 -6.611 -5.840 1.00 98.62 187 MET A N 1
ATOM 1333 C CA . MET A 1 187 ? 4.474 -5.564 -6.868 1.00 98.62 187 MET A CA 1
ATOM 1334 C C . MET A 1 187 ? 5.608 -5.669 -7.895 1.00 98.62 187 MET A C 1
ATOM 1336 O O . MET A 1 187 ? 5.361 -5.635 -9.100 1.00 98.62 187 MET A O 1
ATOM 1340 N N . ALA A 1 188 ? 6.851 -5.877 -7.447 1.00 98.75 188 ALA A N 1
ATOM 1341 C CA . ALA A 1 188 ? 7.987 -6.059 -8.352 1.00 98.75 188 ALA A CA 1
ATOM 1342 C C . ALA A 1 188 ? 7.814 -7.287 -9.264 1.00 98.75 188 ALA A C 1
ATOM 1344 O O . ALA A 1 188 ? 8.138 -7.233 -10.454 1.00 98.75 188 ALA A O 1
ATOM 1345 N N . HIS A 1 189 ? 7.270 -8.387 -8.732 1.00 98.75 189 HIS A N 1
ATOM 1346 C CA . HIS A 1 189 ? 6.947 -9.564 -9.532 1.00 98.75 189 HIS A CA 1
ATOM 1347 C C . HIS A 1 189 ? 5.772 -9.329 -10.488 1.00 98.75 189 HIS A C 1
ATOM 1349 O O . HIS A 1 189 ? 5.848 -9.788 -11.626 1.00 98.75 189 HIS A O 1
ATOM 1355 N N . MET A 1 190 ? 4.737 -8.585 -10.087 1.00 98.69 190 MET A N 1
ATOM 1356 C CA . MET A 1 190 ? 3.622 -8.238 -10.974 1.00 98.69 190 MET A CA 1
ATOM 1357 C C . MET A 1 190 ? 4.099 -7.413 -12.167 1.00 98.69 190 MET A C 1
ATOM 1359 O O . MET A 1 190 ? 3.846 -7.772 -13.315 1.00 98.69 190 MET A O 1
ATOM 1363 N N . TYR A 1 191 ? 4.871 -6.356 -11.915 1.00 98.75 191 TYR A N 1
ATOM 1364 C CA . TYR A 1 191 ? 5.464 -5.549 -12.979 1.00 98.75 191 TYR A CA 1
ATOM 1365 C C . TYR A 1 191 ? 6.312 -6.404 -13.924 1.00 98.75 191 TYR A C 1
ATOM 1367 O O . TYR A 1 191 ? 6.209 -6.274 -15.144 1.00 98.75 191 TYR A O 1
ATOM 1375 N N . ALA A 1 192 ? 7.110 -7.327 -13.380 1.00 98.81 192 ALA A N 1
ATOM 1376 C CA . ALA A 1 192 ? 7.963 -8.182 -14.191 1.00 98.81 192 ALA A CA 1
ATOM 1377 C C . ALA A 1 192 ? 7.184 -9.163 -15.067 1.00 98.81 192 ALA A C 1
ATOM 1379 O O . ALA A 1 192 ? 7.508 -9.304 -16.244 1.00 98.81 192 ALA A O 1
ATOM 1380 N N . GLU A 1 193 ? 6.179 -9.849 -14.523 1.00 98.62 193 GLU A N 1
ATOM 1381 C CA . GLU A 1 193 ? 5.372 -10.805 -15.286 1.00 98.62 193 GLU A CA 1
ATOM 1382 C C . GLU A 1 193 ? 4.533 -10.102 -16.364 1.00 98.62 193 GLU A C 1
ATOM 1384 O O . GLU A 1 193 ? 4.505 -10.567 -17.506 1.00 98.62 193 GLU A O 1
ATOM 1389 N N . ALA A 1 194 ? 3.948 -8.938 -16.057 1.00 98.44 194 ALA A N 1
ATOM 1390 C CA . ALA A 1 194 ? 3.204 -8.140 -17.032 1.00 98.44 194 ALA A CA 1
ATOM 1391 C C . ALA A 1 194 ? 4.104 -7.676 -18.192 1.00 98.44 194 ALA A C 1
ATOM 1393 O O . ALA A 1 194 ? 3.769 -7.854 -19.366 1.00 98.44 194 ALA A O 1
ATOM 1394 N N . LEU A 1 195 ? 5.296 -7.153 -17.891 1.00 98.69 195 LEU A N 1
ATOM 1395 C CA . LEU A 1 195 ? 6.267 -6.747 -18.911 1.00 98.69 195 LEU A CA 1
ATOM 1396 C C . LEU A 1 195 ? 6.801 -7.946 -19.717 1.00 98.69 195 LEU A C 1
ATOM 1398 O O . LEU A 1 195 ? 6.935 -7.863 -20.939 1.00 98.69 195 LEU A O 1
ATOM 1402 N N . ARG A 1 196 ? 7.052 -9.098 -19.082 1.00 98.50 196 ARG A N 1
ATOM 1403 C CA . ARG A 1 196 ? 7.461 -10.328 -19.788 1.00 98.50 196 ARG A CA 1
ATOM 1404 C C . ARG A 1 196 ? 6.397 -10.801 -20.775 1.00 98.50 196 ARG A C 1
ATOM 1406 O O . ARG A 1 196 ? 6.750 -11.178 -21.892 1.00 98.50 196 ARG A O 1
ATOM 1413 N N . ALA A 1 197 ? 5.115 -10.741 -20.407 1.00 98.06 197 ALA A N 1
ATOM 1414 C CA . ALA A 1 197 ? 4.012 -11.066 -21.315 1.00 98.06 197 ALA A CA 1
ATOM 1415 C C . ALA A 1 197 ? 3.995 -10.161 -22.560 1.00 98.06 197 ALA A C 1
ATOM 1417 O O . ALA A 1 197 ? 3.641 -10.612 -23.647 1.00 98.06 197 ALA A O 1
ATOM 1418 N N . HIS A 1 198 ? 4.473 -8.921 -22.423 1.00 97.88 198 HIS A N 1
ATOM 1419 C CA . HIS A 1 198 ? 4.593 -7.951 -23.511 1.00 97.88 198 HIS A CA 1
ATOM 1420 C C . HIS A 1 198 ? 5.907 -8.036 -24.304 1.00 97.88 198 HIS A C 1
ATOM 1422 O O . HIS A 1 198 ? 6.059 -7.307 -25.281 1.00 97.88 198 HIS A O 1
ATOM 1428 N N . GLY A 1 199 ? 6.828 -8.946 -23.962 1.00 97.75 199 GLY A N 1
ATOM 1429 C CA . GLY A 1 199 ? 8.041 -9.233 -24.743 1.00 97.75 199 GLY A CA 1
ATOM 1430 C C . GLY A 1 199 ? 9.350 -8.660 -24.187 1.00 97.75 199 GLY A C 1
ATOM 1431 O O . GLY A 1 199 ? 10.403 -8.874 -24.791 1.00 97.75 199 GLY A O 1
ATOM 1432 N N . TYR A 1 200 ? 9.322 -7.976 -23.040 1.00 98.56 200 TYR A N 1
ATOM 1433 C CA . TYR A 1 200 ? 10.535 -7.470 -22.387 1.00 98.56 200 TYR A CA 1
ATOM 1434 C C . TYR A 1 200 ? 11.318 -8.592 -21.681 1.00 98.56 200 TYR A C 1
ATOM 1436 O O . TYR A 1 200 ? 10.742 -9.528 -21.121 1.00 98.56 200 TYR A O 1
ATOM 1444 N N . ASP A 1 201 ? 12.647 -8.481 -21.662 1.00 98.25 201 ASP A N 1
ATOM 1445 C CA . ASP A 1 201 ? 13.529 -9.369 -20.897 1.00 98.25 201 ASP A CA 1
ATOM 1446 C C . ASP A 1 201 ? 13.742 -8.805 -19.487 1.00 98.25 201 ASP A C 1
ATOM 1448 O O . ASP A 1 201 ? 14.586 -7.940 -19.263 1.00 98.25 201 ASP A O 1
ATOM 1452 N N . VAL A 1 202 ? 12.935 -9.251 -18.527 1.00 98.75 202 VAL A N 1
ATOM 1453 C CA . VAL A 1 202 ? 12.922 -8.652 -17.185 1.00 98.75 202 VAL A CA 1
ATOM 1454 C C . VAL A 1 202 ? 13.678 -9.504 -16.171 1.00 98.75 202 VAL A C 1
ATOM 1456 O O . VAL A 1 202 ? 13.425 -10.705 -16.055 1.00 98.75 202 VAL A O 1
ATOM 1459 N N . THR A 1 203 ? 14.535 -8.879 -15.365 1.00 98.62 203 THR A N 1
ATOM 1460 C CA . THR A 1 203 ? 15.148 -9.448 -14.155 1.00 98.62 203 THR A CA 1
ATOM 1461 C C . THR A 1 203 ? 14.516 -8.824 -12.913 1.00 98.62 203 THR A C 1
ATOM 1463 O O . THR A 1 203 ? 14.274 -7.623 -12.885 1.00 98.62 203 THR A O 1
ATOM 1466 N N . VAL A 1 204 ? 14.248 -9.633 -11.884 1.00 98.69 204 VAL A N 1
ATOM 1467 C CA . VAL A 1 204 ? 13.748 -9.143 -10.589 1.00 98.69 204 VAL A CA 1
ATOM 1468 C C . VAL A 1 204 ? 14.840 -9.293 -9.540 1.00 98.69 204 VAL A C 1
ATOM 1470 O O . VAL A 1 204 ? 15.317 -10.403 -9.298 1.00 98.69 204 VAL A O 1
ATOM 1473 N N . GLU A 1 205 ? 15.188 -8.186 -8.896 1.00 98.00 205 GLU A N 1
ATOM 1474 C CA . GLU A 1 205 ? 16.033 -8.125 -7.711 1.00 98.00 205 GLU A CA 1
ATOM 1475 C C . GLU A 1 205 ? 15.167 -7.794 -6.492 1.00 98.00 205 GLU A C 1
ATOM 1477 O O . GLU A 1 205 ? 14.964 -6.643 -6.107 1.00 98.00 205 GLU A O 1
ATOM 1482 N N . ALA A 1 206 ? 14.585 -8.836 -5.906 1.00 94.75 206 ALA A N 1
ATOM 1483 C CA . ALA A 1 206 ? 13.696 -8.706 -4.763 1.00 94.75 206 ALA A CA 1
ATOM 1484 C C . ALA A 1 206 ? 14.466 -8.580 -3.438 1.00 94.75 206 ALA A C 1
ATOM 1486 O O . ALA A 1 206 ? 15.590 -9.067 -3.293 1.00 94.75 206 ALA A O 1
ATOM 1487 N N . ASN A 1 207 ? 13.793 -8.013 -2.435 1.00 95.06 207 ASN A N 1
ATOM 1488 C CA . ASN A 1 207 ? 14.227 -7.975 -1.039 1.00 95.06 207 ASN A CA 1
ATOM 1489 C C . ASN A 1 207 ? 15.575 -7.252 -0.827 1.00 95.06 207 ASN A C 1
ATOM 1491 O O . ASN A 1 207 ? 16.454 -7.732 -0.106 1.00 95.06 207 ASN A O 1
ATOM 1495 N N . LEU A 1 208 ? 15.746 -6.090 -1.464 1.00 96.12 208 LEU A N 1
ATOM 1496 C CA . LEU A 1 208 ? 17.024 -5.371 -1.495 1.00 96.12 208 LEU A CA 1
ATOM 1497 C C . LEU A 1 208 ? 17.343 -4.596 -0.210 1.00 96.12 208 LEU A C 1
ATOM 1499 O O . LEU A 1 208 ? 18.511 -4.359 0.091 1.00 96.12 208 LEU A O 1
ATOM 1503 N N . GLY A 1 209 ? 16.331 -4.221 0.572 1.00 93.50 209 GLY A N 1
ATOM 1504 C CA . GLY A 1 209 ? 16.500 -3.429 1.792 1.00 93.50 209 GLY A CA 1
ATOM 1505 C C . GLY A 1 209 ? 15.669 -2.153 1.771 1.00 93.50 209 GLY A C 1
ATOM 1506 O O . GLY A 1 209 ? 14.604 -2.117 1.158 1.00 93.50 209 GLY A O 1
ATOM 1507 N N . SER A 1 210 ? 16.148 -1.118 2.470 1.00 94.44 210 SER A N 1
ATOM 1508 C CA . SER A 1 210 ? 15.426 0.152 2.595 1.00 94.44 210 SER A CA 1
ATOM 1509 C C . SER A 1 210 ? 15.605 1.054 1.373 1.00 94.44 210 SER A C 1
ATOM 1511 O O . SER A 1 210 ? 16.615 0.980 0.662 1.00 94.44 210 SER A O 1
ATOM 1513 N N . ARG A 1 211 ? 14.640 1.961 1.194 1.00 96.50 211 ARG A N 1
ATOM 1514 C CA . ARG A 1 211 ? 14.624 2.986 0.146 1.00 96.50 211 ARG A CA 1
ATOM 1515 C C . ARG A 1 211 ? 15.899 3.820 0.123 1.00 96.50 211 ARG A C 1
ATOM 1517 O O . ARG A 1 211 ? 16.569 3.919 -0.898 1.00 96.50 211 ARG A O 1
ATOM 1524 N N . GLU A 1 212 ? 16.259 4.376 1.273 1.00 95.06 212 GLU A N 1
ATOM 1525 C CA . GLU A 1 212 ? 17.329 5.365 1.432 1.00 95.06 212 GLU A CA 1
ATOM 1526 C C . GLU A 1 212 ? 18.713 4.777 1.166 1.00 95.06 212 GLU A C 1
ATOM 1528 O O . GLU A 1 212 ? 19.623 5.482 0.731 1.00 95.06 212 GLU A O 1
ATOM 1533 N N . GLN A 1 213 ? 18.892 3.496 1.495 1.00 94.31 213 GLN A N 1
ATOM 1534 C CA . GLN A 1 213 ? 20.199 2.848 1.465 1.00 94.31 213 GLN A CA 1
ATOM 1535 C C . GLN A 1 213 ? 20.428 2.034 0.197 1.00 94.31 213 GLN A C 1
ATOM 1537 O O . GLN A 1 213 ? 21.588 1.855 -0.174 1.00 94.31 213 GLN A O 1
ATOM 1542 N N . VAL A 1 214 ? 19.362 1.526 -0.433 1.00 96.56 214 VAL A N 1
ATOM 1543 C CA . VAL A 1 214 ? 19.491 0.548 -1.518 1.00 96.56 214 VAL A CA 1
ATOM 1544 C C . VAL A 1 214 ? 18.641 0.914 -2.729 1.00 96.56 214 VAL A C 1
ATOM 1546 O O . VAL A 1 214 ? 19.208 1.313 -3.741 1.00 96.56 214 VAL A O 1
ATOM 1549 N N . THR A 1 215 ? 17.309 0.825 -2.654 1.00 97.69 215 THR A N 1
ATOM 1550 C CA . THR A 1 215 ? 16.488 0.845 -3.880 1.00 97.69 215 THR A CA 1
ATOM 1551 C C . THR A 1 215 ? 16.541 2.187 -4.613 1.00 97.69 215 THR A C 1
ATOM 1553 O O . THR A 1 215 ? 16.760 2.199 -5.823 1.00 97.69 215 THR A O 1
ATOM 1556 N N . TYR A 1 216 ? 16.439 3.319 -3.905 1.00 97.88 216 TYR A N 1
ATOM 1557 C CA . TYR A 1 216 ? 16.486 4.641 -4.538 1.00 97.88 216 TYR A CA 1
ATOM 1558 C C . TYR A 1 216 ? 17.884 4.971 -5.107 1.00 97.88 216 TYR A C 1
ATOM 1560 O O . TYR A 1 216 ? 17.972 5.351 -6.276 1.00 97.88 216 TYR A O 1
ATOM 1568 N N . PRO A 1 217 ? 19.007 4.775 -4.377 1.00 97.88 217 PRO A N 1
ATOM 1569 C CA . PRO A 1 217 ? 20.345 4.909 -4.960 1.00 97.88 217 PRO A CA 1
ATOM 1570 C C . PRO A 1 217 ? 20.614 3.987 -6.161 1.00 97.88 217 PRO A C 1
ATOM 1572 O O . PRO A 1 217 ? 21.236 4.424 -7.132 1.00 97.88 217 PRO A O 1
ATOM 1575 N N . SER A 1 218 ? 20.156 2.731 -6.123 1.00 98.12 218 SER A N 1
ATOM 1576 C CA . SER A 1 218 ? 20.328 1.783 -7.232 1.00 98.12 218 SER A CA 1
ATOM 1577 C C . SER A 1 218 ? 19.513 2.192 -8.461 1.00 98.12 218 SER A C 1
ATOM 1579 O O . SER A 1 218 ? 20.023 2.094 -9.578 1.00 98.12 218 SER A O 1
ATOM 1581 N N . LEU A 1 219 ? 18.320 2.768 -8.272 1.00 97.44 219 LEU A N 1
ATOM 1582 C CA . LEU A 1 219 ? 17.548 3.378 -9.354 1.00 97.44 219 LEU A CA 1
ATOM 1583 C C . LEU A 1 219 ? 18.263 4.611 -9.930 1.00 97.44 219 LEU A C 1
ATOM 1585 O O . LEU A 1 219 ? 18.461 4.701 -11.133 1.00 97.44 219 LEU A O 1
ATOM 1589 N N . VAL A 1 220 ? 18.754 5.533 -9.096 1.00 97.69 220 VAL A N 1
ATOM 1590 C CA . VAL A 1 220 ? 19.500 6.721 -9.568 1.00 97.69 220 VAL A CA 1
ATOM 1591 C C . VAL A 1 220 ? 20.789 6.344 -10.313 1.00 97.69 220 VAL A C 1
ATOM 1593 O O . VAL A 1 220 ? 21.187 7.027 -11.255 1.00 97.69 220 VAL A O 1
ATOM 1596 N N . SER A 1 221 ? 21.470 5.273 -9.897 1.00 96.88 221 SER A N 1
ATOM 1597 C CA . SER A 1 221 ? 22.724 4.834 -10.526 1.00 96.88 221 SER A CA 1
ATOM 1598 C C . SER A 1 221 ? 22.544 3.997 -11.799 1.00 96.88 221 SER A C 1
ATOM 1600 O O . SER A 1 221 ? 23.530 3.777 -12.508 1.00 96.88 221 SER A O 1
ATOM 1602 N N . GLY A 1 222 ? 21.316 3.560 -12.105 1.00 97.19 222 GLY A N 1
ATOM 1603 C CA . GLY A 1 222 ? 21.005 2.697 -13.248 1.00 97.19 222 GLY A CA 1
ATOM 1604 C C . GLY A 1 222 ? 21.279 1.207 -13.026 1.00 97.19 222 GLY A C 1
ATOM 1605 O O . GLY A 1 222 ? 21.374 0.463 -13.998 1.00 97.19 222 GLY A O 1
ATOM 1606 N N . GLU A 1 223 ? 21.439 0.770 -11.775 1.00 97.88 223 GLU A N 1
ATOM 1607 C CA . GLU A 1 223 ? 21.458 -0.655 -11.414 1.00 97.88 223 GLU A CA 1
ATOM 1608 C C . GLU A 1 223 ? 20.044 -1.257 -11.466 1.00 97.88 223 GLU A C 1
ATOM 1610 O O . GLU A 1 223 ? 19.874 -2.400 -11.887 1.00 97.88 223 GLU A O 1
ATOM 1615 N N . LEU A 1 224 ? 19.035 -0.460 -11.104 1.00 98.62 224 LEU A N 1
ATOM 1616 C CA . LEU A 1 224 ? 17.617 -0.778 -11.266 1.00 98.62 224 LEU A CA 1
ATOM 1617 C C . LEU A 1 224 ? 16.988 0.154 -12.305 1.00 98.62 224 LEU A C 1
ATOM 1619 O O . LEU A 1 224 ? 17.424 1.294 -12.466 1.00 98.62 224 LEU A O 1
ATOM 1623 N N . ASP A 1 225 ? 15.937 -0.321 -12.966 1.00 98.81 225 ASP A N 1
ATOM 1624 C CA . ASP A 1 225 ? 15.125 0.437 -13.924 1.00 98.81 225 ASP A CA 1
ATOM 1625 C C . ASP A 1 225 ? 13.762 0.831 -13.361 1.00 98.81 225 ASP A C 1
ATOM 1627 O O . ASP A 1 225 ? 13.241 1.886 -13.714 1.00 98.81 225 ASP A O 1
ATOM 1631 N N . ILE A 1 226 ? 13.176 -0.020 -12.514 1.00 98.88 226 ILE A N 1
ATOM 1632 C CA . ILE A 1 226 ? 11.818 0.131 -11.979 1.00 98.88 226 ILE A CA 1
ATOM 1633 C C . ILE A 1 226 ? 11.823 -0.266 -10.500 1.00 98.88 226 ILE A C 1
ATOM 1635 O O . ILE A 1 226 ? 12.409 -1.289 -10.134 1.00 98.88 226 ILE A O 1
ATOM 1639 N N . VAL A 1 227 ? 11.143 0.507 -9.654 1.00 98.69 227 VAL A N 1
ATOM 1640 C CA . VAL A 1 227 ? 10.887 0.176 -8.244 1.00 98.69 227 VAL A CA 1
ATOM 1641 C C . VAL A 1 227 ? 9.434 0.534 -7.894 1.00 98.69 227 VAL A C 1
ATOM 1643 O O . VAL A 1 227 ? 9.003 1.639 -8.226 1.00 98.69 227 VAL A O 1
ATOM 1646 N N . PRO A 1 228 ? 8.665 -0.349 -7.226 1.00 98.50 228 PRO A N 1
ATOM 1647 C CA . PRO A 1 228 ? 7.398 0.034 -6.608 1.00 98.50 228 PRO A CA 1
ATOM 1648 C C . PRO A 1 228 ? 7.637 1.033 -5.470 1.00 98.50 228 PRO A C 1
ATOM 1650 O O . PRO A 1 228 ? 8.412 0.758 -4.550 1.00 98.50 228 PRO A O 1
ATOM 1653 N N . GLU A 1 229 ? 6.965 2.174 -5.533 1.00 98.12 229 GLU A N 1
ATOM 1654 C CA . GLU A 1 229 ? 7.038 3.271 -4.575 1.00 98.12 229 GLU A CA 1
ATOM 1655 C C . GLU A 1 229 ? 5.667 3.646 -4.013 1.00 98.12 229 GLU A C 1
ATOM 1657 O O . GLU A 1 229 ? 4.634 3.223 -4.521 1.00 98.12 229 GLU A O 1
ATOM 1662 N N . TYR A 1 230 ? 5.689 4.442 -2.947 1.00 97.81 230 TYR A N 1
ATOM 1663 C CA . TYR A 1 230 ? 4.522 4.824 -2.154 1.00 97.81 230 TYR A CA 1
ATOM 1664 C C . TYR A 1 230 ? 4.516 6.339 -2.007 1.00 97.81 230 TYR A C 1
ATOM 1666 O O . TYR A 1 230 ? 5.523 6.901 -1.570 1.00 97.81 230 TYR A O 1
ATOM 1674 N N . LEU A 1 231 ? 3.437 7.004 -2.429 1.00 97.75 231 LEU A N 1
ATOM 1675 C CA . LEU A 1 231 ? 3.437 8.454 -2.661 1.00 97.75 231 LEU A CA 1
ATOM 1676 C C . LEU A 1 231 ? 3.912 9.273 -1.452 1.00 97.75 231 LEU A C 1
ATOM 1678 O O . LEU A 1 231 ? 4.951 9.931 -1.539 1.00 97.75 231 LEU A O 1
ATOM 1682 N N . GLN A 1 232 ? 3.192 9.253 -0.330 1.00 95.25 232 GLN A N 1
ATOM 1683 C CA . GLN A 1 232 ? 3.540 10.086 0.821 1.00 95.25 232 GLN A CA 1
ATOM 1684 C C . GLN A 1 232 ? 4.907 9.701 1.397 1.00 95.25 232 GLN A C 1
ATOM 1686 O O . GLN A 1 232 ? 5.695 10.584 1.739 1.00 95.25 232 GLN A O 1
ATOM 1691 N N . SER A 1 233 ? 5.228 8.410 1.466 1.00 95.12 233 SER A N 1
ATOM 1692 C CA . SER A 1 233 ? 6.531 7.941 1.939 1.00 95.12 233 SER A CA 1
ATOM 1693 C C . SER A 1 233 ? 7.697 8.383 1.044 1.00 95.12 233 SER A C 1
ATOM 1695 O O . SER A 1 233 ? 8.760 8.753 1.553 1.00 95.12 233 SER A O 1
ATOM 1697 N N . LEU A 1 234 ? 7.518 8.384 -0.279 1.00 97.75 234 LEU A N 1
ATOM 1698 C CA . LEU A 1 234 ? 8.500 8.904 -1.231 1.00 97.75 234 LEU A CA 1
ATOM 1699 C C . LEU A 1 234 ? 8.617 10.428 -1.117 1.00 97.75 234 LEU A C 1
ATOM 1701 O O . LEU A 1 234 ? 9.731 10.953 -1.075 1.00 97.75 234 LEU A O 1
ATOM 1705 N N . LEU A 1 235 ? 7.494 11.141 -1.004 1.00 97.94 235 LEU A N 1
ATOM 1706 C CA . LEU A 1 235 ? 7.492 12.588 -0.803 1.00 97.94 235 LEU A CA 1
ATOM 1707 C C . LEU A 1 235 ? 8.237 12.965 0.480 1.00 97.94 235 LEU A C 1
ATOM 1709 O O . LEU A 1 235 ? 9.113 13.819 0.432 1.00 97.94 235 LEU A O 1
ATOM 1713 N N . ALA A 1 236 ? 7.960 12.298 1.600 1.00 95.44 236 ALA A N 1
ATOM 1714 C CA . ALA A 1 236 ? 8.644 12.541 2.869 1.00 95.44 236 ALA A CA 1
ATOM 1715 C C . ALA A 1 236 ? 10.146 12.210 2.805 1.00 95.44 236 ALA A C 1
ATOM 1717 O O . ALA A 1 236 ? 10.954 12.817 3.506 1.00 95.44 236 ALA A O 1
ATOM 1718 N N . PHE A 1 237 ? 10.555 11.265 1.956 1.00 96.44 237 PHE A N 1
ATOM 1719 C CA . PHE A 1 237 ? 11.972 10.999 1.712 1.00 96.44 237 PHE A CA 1
ATOM 1720 C C . PHE A 1 237 ? 12.654 12.142 0.939 1.00 96.44 237 PHE A C 1
ATOM 1722 O O . PHE A 1 237 ? 13.766 12.547 1.292 1.00 96.44 237 PHE A O 1
ATOM 1729 N N . LEU A 1 238 ? 12.000 12.668 -0.100 1.00 97.25 238 LEU A N 1
ATOM 1730 C CA . LEU A 1 238 ? 12.527 13.753 -0.939 1.00 97.25 238 LEU A CA 1
ATOM 1731 C C . LEU A 1 238 ? 12.441 15.123 -0.249 1.00 97.25 238 LEU A C 1
ATOM 1733 O O . LEU A 1 238 ? 13.318 15.973 -0.419 1.00 97.25 238 LEU A O 1
ATOM 1737 N N . GLU A 1 239 ? 11.411 15.315 0.567 1.00 96.81 239 GLU A N 1
ATOM 1738 C CA . GLU A 1 239 ? 11.121 16.512 1.340 1.00 96.81 239 GLU A CA 1
ATOM 1739 C C . GLU A 1 239 ? 10.785 16.130 2.797 1.00 96.81 239 GLU A C 1
ATOM 1741 O O . GLU A 1 239 ? 9.620 15.937 3.142 1.00 96.81 239 GLU A O 1
ATOM 1746 N N . PRO A 1 240 ? 11.794 16.060 3.689 1.00 93.50 240 PRO A N 1
ATOM 1747 C CA . PRO A 1 240 ? 11.636 15.567 5.066 1.00 93.50 240 PRO A CA 1
ATOM 1748 C C . PRO A 1 240 ? 10.602 16.275 5.949 1.00 93.50 240 PRO A C 1
ATOM 1750 O O . PRO A 1 240 ? 10.205 15.728 6.974 1.00 93.50 240 PRO A O 1
ATOM 1753 N N . GLU A 1 241 ? 10.189 17.489 5.581 1.00 90.62 241 GLU A N 1
ATOM 1754 C CA . GLU A 1 241 ? 9.211 18.295 6.323 1.00 90.62 241 GLU A CA 1
ATOM 1755 C C . GLU A 1 241 ? 7.828 18.306 5.643 1.00 90.62 241 GLU A C 1
ATOM 1757 O O . GLU A 1 241 ? 6.973 19.113 6.008 1.00 90.62 241 GLU A O 1
ATOM 1762 N N . ALA A 1 242 ? 7.605 17.457 4.634 1.00 90.75 242 ALA A N 1
ATOM 1763 C CA . ALA A 1 242 ? 6.322 17.370 3.953 1.00 90.75 242 ALA A CA 1
ATOM 1764 C C . ALA A 1 242 ? 5.224 16.862 4.902 1.00 90.75 242 ALA A C 1
ATOM 1766 O O . ALA A 1 242 ? 5.334 15.798 5.512 1.00 90.75 242 ALA A O 1
ATOM 1767 N N . GLU A 1 243 ? 4.142 17.633 4.999 1.00 88.88 243 GLU A N 1
ATOM 1768 C CA . GLU A 1 243 ? 2.901 17.211 5.650 1.00 88.88 243 GLU A CA 1
ATOM 1769 C C . GLU A 1 243 ? 2.143 16.197 4.772 1.00 88.88 243 GLU A C 1
ATOM 1771 O O . GLU A 1 243 ? 2.467 16.020 3.594 1.00 88.88 243 GLU A O 1
ATOM 1776 N N . SER A 1 244 ? 1.137 15.523 5.341 1.00 87.44 244 SER A N 1
ATOM 1777 C CA . SER A 1 244 ? 0.217 14.668 4.581 1.00 87.44 244 SER A CA 1
ATOM 1778 C C . SER A 1 244 ? -0.532 15.488 3.533 1.00 87.44 244 SER A C 1
ATOM 1780 O O . SER A 1 244 ? -1.108 16.527 3.860 1.00 87.44 244 SER A O 1
ATOM 1782 N N . VAL A 1 245 ? -0.544 15.013 2.289 1.00 91.56 245 VAL A N 1
ATOM 1783 C CA . VAL A 1 245 ? -1.217 15.683 1.167 1.00 91.56 245 VAL A CA 1
ATOM 1784 C C . VAL A 1 245 ? -2.076 14.707 0.360 1.00 91.56 245 VAL A C 1
ATOM 1786 O O . VAL A 1 245 ? -1.999 13.488 0.545 1.00 91.56 245 VAL A O 1
ATOM 1789 N N . THR A 1 246 ? -2.915 15.241 -0.534 1.00 92.38 246 THR A N 1
ATOM 1790 C CA . THR A 1 246 ? -3.715 14.415 -1.457 1.00 92.38 246 THR A CA 1
ATOM 1791 C C . THR A 1 246 ? -2.813 13.704 -2.475 1.00 92.38 246 THR A C 1
ATOM 1793 O O . THR A 1 246 ? -1.680 14.151 -2.692 1.00 92.38 246 THR A O 1
ATOM 1796 N N . PRO A 1 247 ? -3.291 12.639 -3.147 1.00 94.00 247 PRO A N 1
ATOM 1797 C CA . PRO A 1 247 ? -2.482 11.927 -4.133 1.00 94.00 247 PRO A CA 1
ATOM 1798 C C . PRO A 1 247 ? -2.009 12.848 -5.264 1.00 94.00 247 PRO A C 1
ATOM 1800 O O . PRO A 1 247 ? -0.851 12.793 -5.671 1.00 94.00 247 PRO A O 1
ATOM 1803 N N . GLU A 1 248 ? -2.872 13.752 -5.738 1.00 94.88 248 GLU A N 1
ATOM 1804 C CA . GLU A 1 248 ? -2.545 14.682 -6.822 1.00 94.88 248 GLU A CA 1
ATOM 1805 C C . GLU A 1 248 ? -1.468 15.689 -6.412 1.00 94.88 248 GLU A C 1
ATOM 1807 O O . GLU A 1 248 ? -0.575 16.001 -7.202 1.00 94.88 248 GLU A O 1
ATOM 1812 N N . GLU A 1 249 ? -1.535 16.199 -5.179 1.00 96.06 249 GLU A N 1
ATOM 1813 C CA . GLU A 1 249 ? -0.511 17.100 -4.656 1.00 96.06 249 GLU A CA 1
ATOM 1814 C C . GLU A 1 249 ? 0.813 16.360 -4.419 1.00 96.06 249 GLU A C 1
ATOM 1816 O O . GLU A 1 249 ? 1.872 16.904 -4.742 1.00 96.06 249 GLU A O 1
ATOM 1821 N N . ALA A 1 250 ? 0.770 15.119 -3.918 1.00 97.19 250 ALA A N 1
ATOM 1822 C CA . ALA A 1 250 ? 1.965 14.297 -3.745 1.00 97.19 250 ALA A CA 1
ATOM 1823 C C . ALA A 1 250 ? 2.680 14.064 -5.080 1.00 97.19 250 ALA A C 1
ATOM 1825 O O . ALA A 1 250 ? 3.878 14.328 -5.174 1.00 97.19 250 ALA A O 1
ATOM 1826 N N . VAL A 1 251 ? 1.950 13.642 -6.120 1.00 98.12 251 VAL A N 1
ATOM 1827 C CA . VAL A 1 251 ? 2.501 13.437 -7.470 1.00 98.12 251 VAL A CA 1
ATOM 1828 C C . VAL A 1 251 ? 3.162 14.715 -7.982 1.00 98.12 251 VAL A C 1
ATOM 1830 O O . VAL A 1 251 ? 4.343 14.688 -8.323 1.00 98.12 251 VAL A O 1
ATOM 1833 N N . ALA A 1 252 ? 2.447 15.846 -7.959 1.00 98.12 252 ALA A N 1
ATOM 1834 C CA . ALA A 1 252 ? 2.970 17.112 -8.470 1.00 98.12 252 ALA A CA 1
ATOM 1835 C C . ALA A 1 252 ? 4.265 17.542 -7.758 1.00 98.12 252 ALA A C 1
ATOM 1837 O O . ALA A 1 252 ? 5.205 18.011 -8.396 1.00 98.12 252 ALA A O 1
ATOM 1838 N N . ARG A 1 253 ? 4.341 17.356 -6.435 1.00 98.06 253 ARG A N 1
ATOM 1839 C CA . ARG A 1 253 ? 5.537 17.699 -5.652 1.00 98.06 253 ARG A CA 1
ATOM 1840 C C . ARG A 1 253 ? 6.688 16.731 -5.894 1.00 98.06 253 ARG A C 1
ATOM 1842 O O . ARG A 1 253 ? 7.826 17.173 -6.019 1.00 98.06 253 ARG A O 1
ATOM 1849 N N . ILE A 1 254 ? 6.416 15.428 -5.981 1.00 98.44 254 ILE A N 1
ATOM 1850 C CA . ILE A 1 254 ? 7.444 14.424 -6.280 1.00 98.44 254 ILE A CA 1
ATOM 1851 C C . ILE A 1 254 ? 8.062 14.707 -7.650 1.00 98.44 254 ILE A C 1
ATOM 1853 O O . ILE A 1 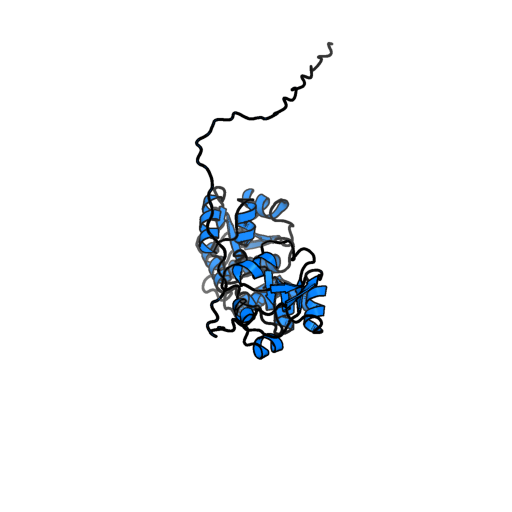254 ? 9.284 14.746 -7.755 1.00 98.44 254 ILE A O 1
ATOM 1857 N N . GLU A 1 255 ? 7.255 14.982 -8.677 1.00 97.94 255 GLU A N 1
ATOM 1858 C CA . GLU A 1 255 ? 7.747 15.306 -10.024 1.00 97.94 255 GLU A CA 1
ATOM 1859 C C . GLU A 1 255 ? 8.706 16.508 -10.044 1.00 97.94 255 GLU A C 1
ATOM 1861 O O . GLU A 1 255 ? 9.695 16.491 -10.777 1.00 97.94 255 GLU A O 1
ATOM 1866 N N . GLU A 1 256 ? 8.466 17.530 -9.216 1.00 98.00 256 GLU A N 1
ATOM 1867 C CA . GLU A 1 256 ? 9.367 18.684 -9.079 1.00 98.00 256 GLU A CA 1
ATOM 1868 C C . GLU A 1 256 ? 10.680 18.353 -8.344 1.00 98.00 256 GLU A C 1
ATOM 1870 O O . GLU A 1 256 ? 11.694 19.031 -8.546 1.00 98.00 256 GLU A O 1
ATOM 1875 N N . LEU A 1 257 ? 10.667 17.334 -7.481 1.00 98.19 257 LEU A N 1
ATOM 1876 C CA . LEU A 1 257 ? 11.789 16.938 -6.625 1.00 98.19 257 LEU A CA 1
ATOM 1877 C C . LEU A 1 257 ? 12.648 15.814 -7.221 1.00 98.19 257 LEU A C 1
ATOM 1879 O O . LEU A 1 257 ? 13.796 15.637 -6.796 1.00 98.19 257 LEU A O 1
ATOM 1883 N N . LEU A 1 258 ? 12.121 15.052 -8.183 1.00 98.00 258 LEU A N 1
ATOM 1884 C CA . LEU A 1 258 ? 12.844 13.949 -8.809 1.00 98.00 258 LEU A CA 1
ATOM 1885 C C . LEU A 1 258 ? 14.088 14.447 -9.571 1.00 98.00 258 LEU A C 1
ATOM 1887 O O . LEU A 1 258 ? 14.049 15.469 -10.262 1.00 98.00 258 LEU A O 1
ATOM 1891 N N . PRO A 1 259 ? 15.223 13.728 -9.482 1.00 96.50 259 PRO A N 1
ATOM 1892 C CA . PRO A 1 259 ? 16.393 14.031 -10.292 1.00 96.50 259 PRO A CA 1
ATOM 1893 C C . PRO A 1 259 ? 16.115 13.764 -11.778 1.00 96.50 259 PRO A C 1
ATOM 1895 O O . PRO A 1 259 ? 15.273 12.939 -12.136 1.00 96.50 259 PRO A O 1
ATOM 1898 N N . GLU A 1 260 ? 16.883 14.420 -12.655 1.00 95.50 260 GLU A N 1
ATOM 1899 C CA . GLU A 1 260 ? 16.827 14.144 -14.095 1.00 95.50 260 GLU A CA 1
ATOM 1900 C C . GLU A 1 260 ? 17.013 12.644 -14.377 1.00 95.50 260 GLU A C 1
ATOM 1902 O O . GLU A 1 260 ? 17.926 12.008 -13.847 1.00 95.50 260 GLU A O 1
ATOM 1907 N N . GLY A 1 261 ? 16.162 12.098 -15.248 1.00 96.19 261 GLY A N 1
ATOM 1908 C CA . GLY A 1 261 ? 16.212 10.698 -15.672 1.00 96.19 261 GLY A CA 1
ATOM 1909 C C . GLY A 1 261 ? 15.341 9.741 -14.858 1.00 96.19 261 GLY A C 1
ATOM 1910 O O . GLY A 1 261 ? 15.283 8.567 -15.222 1.00 96.19 261 GLY A O 1
ATOM 1911 N N . LEU A 1 262 ? 14.658 10.217 -13.810 1.00 98.50 262 LEU A N 1
ATOM 1912 C CA . LEU A 1 262 ? 13.588 9.475 -13.144 1.00 98.50 262 LEU A CA 1
ATOM 1913 C C . LEU A 1 262 ? 12.214 10.039 -13.506 1.00 98.50 262 LEU A C 1
ATOM 1915 O O . LEU A 1 262 ? 12.053 11.230 -13.773 1.00 98.50 262 LEU A O 1
ATOM 1919 N N . THR A 1 263 ? 11.208 9.175 -13.514 1.00 98.25 263 THR A N 1
ATOM 1920 C CA . THR A 1 263 ? 9.813 9.542 -13.758 1.00 98.25 263 THR A CA 1
ATOM 1921 C C . THR A 1 263 ? 8.914 8.718 -12.852 1.00 98.25 263 THR A C 1
ATOM 1923 O O . THR A 1 263 ? 9.114 7.513 -12.704 1.00 98.25 263 THR A O 1
ATOM 1926 N N . LEU A 1 264 ? 7.947 9.383 -12.228 1.00 98.38 264 LEU A N 1
ATOM 1927 C CA . LEU A 1 264 ? 6.879 8.731 -11.487 1.00 98.38 264 LEU A CA 1
ATOM 1928 C C . LEU A 1 264 ? 5.773 8.346 -12.473 1.00 98.38 264 LEU A C 1
ATOM 1930 O O . LEU A 1 264 ? 5.373 9.175 -13.288 1.00 98.38 264 LEU A O 1
ATOM 1934 N N . LEU A 1 265 ? 5.317 7.098 -12.430 1.00 98.69 265 LEU A N 1
ATOM 1935 C CA . LEU A 1 265 ? 4.202 6.630 -13.250 1.00 98.69 265 LEU A CA 1
ATOM 1936 C C . LEU A 1 265 ? 2.866 6.770 -12.506 1.00 98.69 265 LEU A C 1
ATOM 1938 O O . LEU A 1 265 ? 2.800 7.307 -11.396 1.00 98.69 265 LEU A O 1
ATOM 1942 N N . GLU A 1 266 ? 1.774 6.326 -13.130 1.00 98.38 266 GLU A N 1
ATOM 1943 C CA . GLU A 1 266 ? 0.436 6.533 -12.583 1.00 98.38 266 GLU A CA 1
ATOM 1944 C C . GLU A 1 266 ? 0.253 5.751 -11.269 1.00 98.38 266 GLU A C 1
ATOM 1946 O O . GLU A 1 266 ? 0.533 4.544 -11.215 1.00 98.38 266 GLU A O 1
ATOM 1951 N N . PRO A 1 267 ? -0.198 6.420 -10.189 1.00 98.25 267 PRO A N 1
ATOM 1952 C CA . PRO A 1 267 ? -0.489 5.752 -8.933 1.00 98.25 267 PRO A CA 1
ATOM 1953 C C . PRO A 1 267 ? -1.746 4.887 -9.045 1.00 98.25 267 PRO A C 1
ATOM 1955 O O . PRO A 1 267 ? -2.720 5.236 -9.712 1.00 98.25 267 PRO A O 1
ATOM 1958 N N . SER A 1 268 ? -1.731 3.764 -8.338 1.00 98.19 268 SER A N 1
ATOM 1959 C CA . SER A 1 268 ? -2.882 2.882 -8.169 1.00 98.19 268 SER A CA 1
ATOM 1960 C C . SER A 1 268 ? -3.971 3.501 -7.284 1.00 98.19 268 SER A C 1
ATOM 1962 O O . SER A 1 268 ? -3.673 4.345 -6.437 1.00 98.19 268 SER A O 1
ATOM 1964 N N . PRO A 1 269 ? -5.232 3.048 -7.398 1.00 95.94 269 PRO A N 1
ATOM 1965 C CA . PRO A 1 269 ? -6.273 3.342 -6.411 1.00 95.94 269 PRO A CA 1
ATOM 1966 C C . PRO A 1 269 ? -5.982 2.789 -5.008 1.00 95.94 269 PRO A C 1
ATOM 1968 O O . PRO A 1 269 ? -6.540 3.289 -4.031 1.00 95.94 269 PRO A O 1
ATOM 1971 N N . ALA A 1 270 ? -5.157 1.743 -4.900 1.00 95.94 270 ALA A N 1
ATOM 1972 C CA . ALA A 1 270 ? -4.810 1.120 -3.630 1.00 95.94 270 ALA A CA 1
ATOM 1973 C C . ALA A 1 270 ? -4.052 2.073 -2.697 1.00 95.94 270 ALA A C 1
ATOM 1975 O O . ALA A 1 270 ? -3.290 2.916 -3.157 1.00 95.94 270 ALA A O 1
ATOM 1976 N N . GLN A 1 271 ? -4.243 1.899 -1.390 1.00 94.62 271 GLN A N 1
ATOM 1977 C CA . GLN A 1 271 ? -3.589 2.664 -0.327 1.00 94.62 271 GLN A CA 1
ATOM 1978 C C . GLN A 1 271 ? -2.925 1.704 0.664 1.00 94.62 271 GLN A C 1
ATOM 1980 O O . GLN A 1 271 ? -3.623 0.841 1.202 1.00 94.62 271 GLN A O 1
ATOM 1985 N N . ASP A 1 272 ? -1.637 1.892 0.963 1.00 94.88 272 ASP A N 1
ATOM 1986 C CA . ASP A 1 272 ? -0.932 1.236 2.081 1.00 94.88 272 ASP A CA 1
ATOM 1987 C C . ASP A 1 272 ? -0.621 2.250 3.192 1.00 94.88 272 ASP A C 1
ATOM 1989 O O . ASP A 1 272 ? 0.491 2.752 3.346 1.00 94.88 272 ASP A O 1
ATOM 1993 N N . GLN A 1 273 ? -1.650 2.602 3.958 1.00 93.50 273 GLN A N 1
ATOM 1994 C CA . GLN A 1 273 ? -1.581 3.609 5.014 1.00 93.50 273 GLN A CA 1
ATOM 1995 C C . GLN A 1 273 ? -2.060 3.036 6.347 1.00 93.50 273 GLN A C 1
ATOM 1997 O O . GLN A 1 273 ? -2.681 1.973 6.396 1.00 93.50 273 GLN A O 1
ATOM 2002 N N . ASN A 1 274 ? -1.815 3.739 7.458 1.00 92.88 274 ASN A N 1
ATOM 2003 C CA . ASN A 1 274 ? -2.504 3.371 8.698 1.00 92.88 274 ASN A CA 1
ATOM 2004 C C . ASN A 1 274 ? -4.013 3.517 8.491 1.00 92.88 274 ASN A C 1
ATOM 2006 O O . ASN A 1 274 ? -4.462 4.448 7.838 1.00 92.88 274 ASN A O 1
ATOM 2010 N N . ALA A 1 275 ? -4.801 2.648 9.098 1.00 95.25 275 ALA A N 1
ATOM 2011 C CA . ALA A 1 275 ? -6.247 2.724 9.033 1.00 95.25 275 ALA A CA 1
ATOM 2012 C C . ALA A 1 275 ? -6.882 2.233 10.332 1.00 95.25 275 ALA A C 1
ATOM 2014 O O . ALA A 1 275 ? -6.271 1.478 11.097 1.00 95.25 275 ALA A O 1
ATOM 2015 N N . LEU A 1 276 ? -8.124 2.664 10.567 1.00 97.44 276 LEU A N 1
ATOM 2016 C CA . LEU A 1 276 ? -8.988 2.044 11.563 1.00 97.44 276 LEU A CA 1
ATOM 2017 C C . LEU A 1 276 ? -9.662 0.830 10.935 1.00 97.44 276 LEU A C 1
ATOM 2019 O O . LEU A 1 276 ? -10.382 0.944 9.947 1.00 97.44 276 LEU A O 1
ATOM 2023 N N . VAL A 1 277 ? -9.414 -0.330 11.527 1.00 98.25 277 VAL A N 1
ATOM 2024 C CA . VAL A 1 277 ? -9.966 -1.612 11.100 1.00 98.25 277 VAL A CA 1
ATOM 2025 C C . VAL A 1 277 ? -10.913 -2.120 12.172 1.00 98.25 277 VAL A C 1
ATOM 2027 O O . VAL A 1 277 ? -10.588 -2.092 13.359 1.00 98.25 277 VAL A O 1
ATOM 2030 N N . VAL A 1 278 ? -12.073 -2.608 11.755 1.00 98.56 278 VAL A N 1
ATOM 2031 C CA . VAL A 1 278 ? -13.078 -3.212 12.631 1.00 98.56 278 VAL A CA 1
ATOM 2032 C C . VAL A 1 278 ? -13.473 -4.584 12.105 1.00 98.56 278 VAL A C 1
ATOM 2034 O O . VAL A 1 278 ? -13.280 -4.897 10.929 1.00 98.56 278 VAL A O 1
ATOM 2037 N N . THR A 1 279 ? -14.052 -5.424 12.960 1.00 98.44 279 THR A N 1
ATOM 2038 C CA . THR A 1 279 ? -14.670 -6.660 12.467 1.00 98.44 279 THR A CA 1
ATOM 2039 C C . THR A 1 279 ? -15.898 -6.335 11.615 1.00 98.44 279 THR A C 1
ATOM 2041 O O . THR A 1 279 ? -16.532 -5.294 11.804 1.00 98.44 279 THR A O 1
ATOM 2044 N N . ARG A 1 280 ? -16.287 -7.240 10.710 1.00 97.88 280 ARG A N 1
ATOM 2045 C CA . ARG A 1 280 ? -17.541 -7.093 9.957 1.00 97.88 280 ARG A CA 1
ATOM 2046 C C . ARG A 1 280 ? -18.760 -6.983 10.859 1.00 97.88 280 ARG A C 1
ATOM 2048 O O . ARG A 1 280 ? -19.633 -6.168 10.600 1.00 97.88 280 ARG A O 1
ATOM 2055 N N . GLU A 1 281 ? -18.790 -7.767 11.933 1.00 97.94 281 GLU A N 1
ATOM 2056 C CA . GLU A 1 281 ? -19.861 -7.710 12.928 1.00 97.94 281 GLU A CA 1
ATOM 2057 C C . GLU A 1 281 ? -19.957 -6.310 13.551 1.00 97.94 281 GLU A C 1
ATOM 2059 O O . GLU A 1 281 ? -21.044 -5.739 13.597 1.00 97.94 281 GLU A O 1
ATOM 2064 N N . THR A 1 282 ? -18.824 -5.719 13.945 1.00 98.31 282 THR A N 1
ATOM 2065 C CA . THR A 1 282 ? -18.767 -4.344 14.463 1.00 98.31 282 THR A CA 1
ATOM 2066 C C . THR A 1 282 ? -19.227 -3.332 13.409 1.00 98.31 282 THR A C 1
ATOM 2068 O O . THR A 1 282 ? -20.051 -2.470 13.715 1.00 98.31 282 THR A O 1
ATOM 2071 N N . ALA A 1 283 ? -18.741 -3.439 12.168 1.00 98.44 283 ALA A N 1
ATOM 2072 C CA . ALA A 1 283 ? -19.143 -2.545 11.084 1.00 98.44 283 ALA A CA 1
ATOM 2073 C C . ALA A 1 283 ? -20.656 -2.601 10.830 1.00 98.44 283 ALA A C 1
ATOM 2075 O O . ALA A 1 283 ? -21.311 -1.565 10.792 1.00 98.44 283 ALA A O 1
ATOM 2076 N N . GLU A 1 284 ? -21.238 -3.796 10.732 1.00 98.25 284 GLU A N 1
ATOM 2077 C CA . GLU A 1 284 ? -22.675 -3.985 10.509 1.00 98.25 284 GLU A CA 1
ATOM 2078 C C . GLU A 1 284 ? -23.521 -3.536 11.706 1.00 98.25 284 GLU A C 1
ATOM 2080 O O . GLU A 1 284 ? -24.587 -2.942 11.525 1.00 98.25 284 GLU A O 1
ATOM 2085 N N . GLN A 1 285 ? -23.058 -3.800 12.932 1.00 97.69 285 GLN A N 1
ATOM 2086 C CA . GLN A 1 285 ? -23.759 -3.412 14.155 1.00 97.69 285 GLN A CA 1
ATOM 2087 C C . GLN A 1 285 ? -23.920 -1.894 14.263 1.00 97.69 285 GLN A C 1
ATOM 2089 O O . GLN A 1 285 ? -24.973 -1.421 14.704 1.00 97.69 285 GLN A O 1
ATOM 2094 N N . TYR A 1 286 ? -22.885 -1.146 13.881 1.00 97.75 286 TYR A N 1
ATOM 2095 C CA . TYR A 1 286 ? -22.838 0.306 14.030 1.00 97.75 286 TYR A CA 1
ATOM 2096 C C . TYR A 1 286 ? -23.046 1.075 12.718 1.00 97.75 286 TYR A C 1
ATOM 2098 O O . TYR A 1 286 ? -23.185 2.292 12.764 1.00 97.75 286 TYR A O 1
ATOM 2106 N N . GLY A 1 287 ? -23.136 0.386 11.576 1.00 97.69 287 GLY A N 1
ATOM 2107 C CA . GLY A 1 287 ? -23.272 1.003 10.255 1.00 97.69 287 GLY A CA 1
ATOM 2108 C C . GLY A 1 287 ? -22.022 1.775 9.831 1.00 97.69 287 GLY A C 1
ATOM 2109 O O . GLY A 1 287 ? -22.151 2.896 9.356 1.00 97.69 287 GLY A O 1
ATOM 2110 N N . LEU A 1 288 ? -20.835 1.206 10.061 1.00 98.19 288 LEU A N 1
ATOM 2111 C CA . LEU A 1 288 ? -19.553 1.871 9.818 1.00 98.19 288 LEU A CA 1
ATOM 2112 C C . LEU A 1 288 ? -19.038 1.577 8.408 1.00 98.19 288 LEU A C 1
ATOM 2114 O O . LEU A 1 288 ? -18.759 0.422 8.080 1.00 98.19 288 LEU A O 1
ATOM 2118 N N . GLU A 1 289 ? -18.848 2.630 7.622 1.00 97.12 289 GLU A N 1
ATOM 2119 C CA . GLU A 1 289 ? -18.147 2.598 6.331 1.00 97.12 289 GLU A CA 1
ATOM 2120 C C . GLU A 1 289 ? -16.907 3.513 6.367 1.00 97.12 289 GLU A C 1
ATOM 2122 O O . GLU A 1 289 ? -15.876 3.210 5.769 1.00 97.12 289 GLU A O 1
ATOM 2127 N N . SER A 1 290 ? -16.975 4.595 7.145 1.00 97.94 290 SER A N 1
ATOM 2128 C CA . SER A 1 290 ? -15.962 5.639 7.277 1.00 97.94 290 SER A CA 1
ATOM 2129 C C . SER A 1 290 ? -15.562 5.887 8.733 1.00 97.94 290 SER A C 1
ATOM 2131 O O . SER A 1 290 ? -16.265 5.519 9.679 1.00 97.94 290 SER A O 1
ATOM 2133 N N . VAL A 1 291 ? -14.423 6.551 8.942 1.00 97.75 291 VAL A N 1
ATOM 2134 C CA . VAL A 1 291 ? -13.982 6.969 10.280 1.00 97.75 291 VAL A CA 1
ATOM 2135 C C . VAL A 1 291 ? -14.965 7.978 10.885 1.00 97.75 291 VAL A C 1
ATOM 2137 O O . VAL A 1 291 ? -15.191 7.957 12.098 1.00 97.75 291 VAL A O 1
ATOM 2140 N N . SER A 1 292 ? -15.587 8.837 10.071 1.00 97.88 292 SER A N 1
ATOM 2141 C CA . SER A 1 292 ? -16.617 9.773 10.537 1.00 97.88 292 SER A CA 1
ATOM 2142 C C . SER A 1 292 ? -17.850 9.095 11.141 1.00 97.88 292 SER A C 1
ATOM 2144 O O . SER A 1 292 ? -18.424 9.655 12.077 1.00 97.88 292 SER A O 1
ATOM 2146 N N . ASP A 1 293 ? -18.225 7.889 10.703 1.00 97.81 293 ASP A N 1
ATOM 2147 C CA . ASP A 1 293 ? -19.400 7.176 11.239 1.00 97.81 293 ASP A CA 1
ATOM 2148 C C . ASP A 1 293 ? -19.246 6.824 12.730 1.00 97.81 293 ASP A C 1
ATOM 2150 O O . ASP A 1 293 ? -20.227 6.704 13.468 1.00 97.81 293 ASP A O 1
ATOM 2154 N N . LEU A 1 294 ? -18.005 6.755 13.229 1.00 97.44 294 LEU A N 1
ATOM 2155 C CA . LEU A 1 294 ? -17.721 6.540 14.651 1.00 97.44 294 LEU A CA 1
ATOM 2156 C C . LEU A 1 294 ? -18.257 7.665 15.550 1.00 97.44 294 LEU A C 1
ATOM 2158 O O . LEU A 1 294 ? -18.419 7.451 16.751 1.00 97.44 294 LEU A O 1
ATOM 2162 N N . GLN A 1 295 ? -18.560 8.850 15.009 1.00 96.19 295 GLN A N 1
ATOM 2163 C CA . GLN A 1 295 ? -19.163 9.944 15.779 1.00 96.19 295 GLN A CA 1
ATOM 2164 C C . GLN A 1 295 ? -20.547 9.588 16.339 1.00 96.19 295 GLN A C 1
ATOM 2166 O O . GLN A 1 295 ? -20.922 10.089 17.403 1.00 96.19 295 GLN A O 1
ATOM 2171 N N . ASP A 1 296 ? -21.288 8.724 15.643 1.00 95.00 296 ASP A N 1
ATOM 2172 C CA . ASP A 1 296 ? -22.650 8.335 16.013 1.00 95.00 296 ASP A CA 1
ATOM 2173 C C . ASP A 1 296 ? -22.686 7.116 16.954 1.00 95.00 296 ASP A C 1
ATOM 2175 O O . ASP A 1 296 ? -23.737 6.766 17.509 1.00 95.00 296 ASP A O 1
ATOM 2179 N N . VAL A 1 297 ? -21.532 6.487 17.202 1.00 96.31 297 VAL A N 1
ATOM 2180 C CA . VAL A 1 297 ? -21.412 5.338 18.103 1.00 96.31 297 VAL A CA 1
ATOM 2181 C C . VAL A 1 297 ? -21.496 5.788 19.562 1.00 96.31 297 VAL A C 1
ATOM 2183 O O . VAL A 1 297 ? -20.696 6.584 20.053 1.00 96.31 297 VAL A O 1
ATOM 2186 N N . GLN A 1 298 ? -22.476 5.243 20.289 1.00 95.00 298 GLN A N 1
ATOM 2187 C CA . GLN A 1 298 ? -22.704 5.544 21.711 1.00 95.00 298 GLN A CA 1
ATOM 2188 C C . GLN A 1 298 ? -22.019 4.569 22.680 1.00 95.00 298 GLN A C 1
ATOM 2190 O O . GLN A 1 298 ? -21.878 4.872 23.867 1.00 95.00 298 GLN A O 1
ATOM 2195 N N . ASP A 1 299 ? -21.603 3.402 22.190 1.00 95.75 299 ASP A N 1
ATOM 2196 C CA . ASP A 1 299 ? -20.922 2.401 23.005 1.00 95.75 299 ASP A CA 1
ATOM 2197 C C . ASP A 1 299 ? -19.425 2.729 23.138 1.00 95.75 299 ASP A C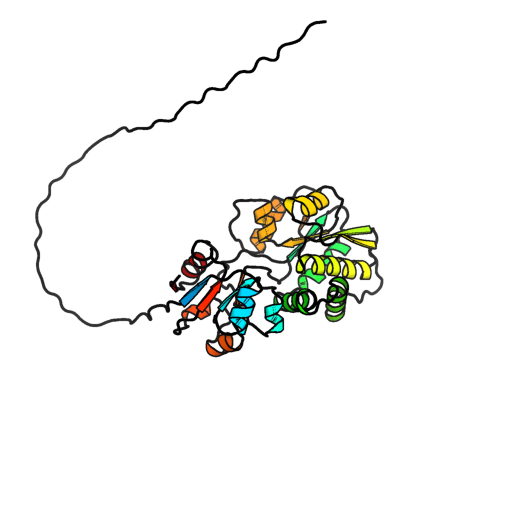 1
ATOM 2199 O O . ASP A 1 299 ? -18.793 3.145 22.166 1.00 95.75 299 ASP A O 1
ATOM 2203 N N . PRO A 1 300 ? -18.819 2.551 24.327 1.00 94.06 300 PRO A N 1
ATOM 2204 C CA . PRO A 1 300 ? -17.418 2.884 24.568 1.00 94.06 300 PRO A CA 1
ATOM 2205 C C . PRO A 1 300 ? -16.498 1.779 24.032 1.00 94.06 300 PRO A C 1
ATOM 2207 O O . PRO A 1 300 ? -15.901 1.036 24.820 1.00 94.06 300 PRO A O 1
ATOM 2210 N N . LEU A 1 301 ? -16.420 1.684 22.704 1.00 97.94 301 LEU A N 1
ATOM 2211 C CA . LEU A 1 301 ? -15.549 0.768 21.973 1.00 97.94 301 LEU A CA 1
ATOM 2212 C C . LEU A 1 301 ? -14.081 0.925 22.392 1.00 97.94 301 LEU A C 1
ATOM 2214 O O . LEU A 1 301 ? -13.640 2.002 22.812 1.00 97.94 301 LEU A O 1
ATOM 2218 N N . VAL A 1 302 ? -13.320 -0.158 22.276 1.00 98.56 302 VAL A N 1
ATOM 2219 C CA . VAL A 1 302 ? -11.893 -0.220 22.587 1.00 98.56 302 VAL A CA 1
ATOM 2220 C C . VAL A 1 302 ? -11.081 -0.181 21.294 1.00 98.56 302 VAL A C 1
ATOM 2222 O O . VAL A 1 302 ? -11.176 -1.082 20.463 1.00 98.56 302 VAL A O 1
ATOM 2225 N N . LEU A 1 303 ? -10.248 0.850 21.148 1.00 98.44 303 LEU A N 1
ATOM 2226 C CA . LEU A 1 303 ? -9.254 0.977 20.088 1.00 98.44 303 LEU A CA 1
ATOM 2227 C C . LEU A 1 303 ? -7.914 0.392 20.543 1.00 98.44 303 LEU A C 1
ATOM 2229 O O . LEU A 1 303 ? -7.277 0.929 21.451 1.00 98.44 303 LEU A O 1
ATOM 2233 N N . GLY A 1 304 ? -7.455 -0.666 19.883 1.00 98.19 304 GLY A N 1
ATOM 2234 C CA . GLY A 1 304 ? -6.091 -1.170 20.006 1.00 98.19 304 GLY A CA 1
ATOM 2235 C C . GLY A 1 304 ? -5.143 -0.495 19.018 1.00 98.19 304 GLY A C 1
ATOM 2236 O O . GLY A 1 304 ? -5.456 -0.378 17.836 1.00 98.19 304 GLY A O 1
ATOM 2237 N N . GLY A 1 305 ? -3.960 -0.077 19.460 1.00 96.75 305 GLY A N 1
ATOM 2238 C CA . GLY A 1 305 ? -2.962 0.495 18.553 1.00 96.75 305 GLY A CA 1
ATOM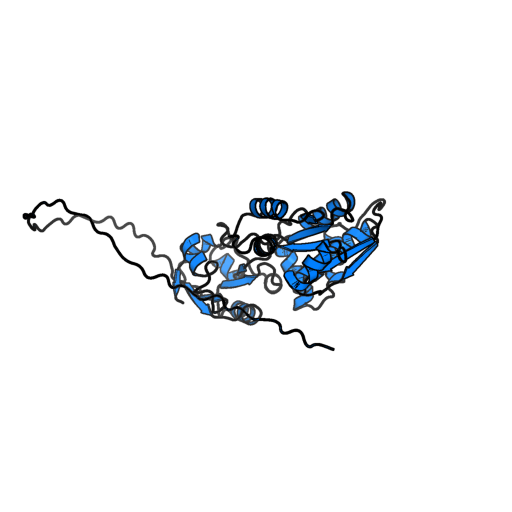 2239 C C . GLY A 1 305 ? -1.594 0.710 19.198 1.00 96.75 305 GLY A C 1
ATOM 2240 O O . GLY A 1 305 ? -1.464 0.518 20.410 1.00 96.75 305 GLY A O 1
ATOM 2241 N N . PRO A 1 306 ? -0.583 1.124 18.410 1.00 95.56 306 PRO A N 1
ATOM 2242 C CA . PRO A 1 306 ? 0.793 1.294 18.877 1.00 95.56 306 PRO A CA 1
ATOM 2243 C C . PRO A 1 306 ? 0.897 2.117 20.172 1.00 95.56 306 PRO A C 1
ATOM 2245 O O . PRO A 1 306 ? 0.210 3.136 20.284 1.00 95.56 306 PRO A O 1
ATOM 2248 N N . PRO A 1 307 ? 1.749 1.751 21.151 1.00 95.50 307 PRO A N 1
ATOM 2249 C CA . PRO A 1 307 ? 1.805 2.428 22.453 1.00 95.50 307 PRO A CA 1
ATOM 2250 C C . PRO A 1 307 ? 2.067 3.940 22.394 1.00 95.50 307 PRO A C 1
ATOM 2252 O O . PRO A 1 307 ? 1.733 4.675 23.322 1.00 95.50 307 PRO A O 1
ATOM 2255 N N . GLU A 1 308 ? 2.674 4.424 21.316 1.00 93.12 308 GLU A N 1
ATOM 2256 C CA . GLU A 1 308 ? 2.971 5.832 21.091 1.00 93.12 308 GLU A CA 1
ATOM 2257 C C . GLU A 1 308 ? 1.801 6.643 20.494 1.00 93.12 308 GLU A C 1
ATOM 2259 O O . GLU A 1 308 ? 1.885 7.872 20.419 1.00 93.12 308 GLU A O 1
ATOM 2264 N N . CYS A 1 309 ? 0.696 5.994 20.107 1.00 94.88 309 CYS A N 1
ATOM 2265 C CA . CYS A 1 309 ? -0.492 6.627 19.523 1.00 94.88 309 CYS A CA 1
ATOM 2266 C C . CYS A 1 309 ? -1.034 7.853 20.282 1.00 94.88 309 CYS A C 1
ATOM 2268 O O . CYS A 1 309 ? -1.380 8.826 19.608 1.00 94.88 309 CYS A O 1
ATOM 2270 N N . PRO A 1 310 ? -1.055 7.896 21.632 1.00 96.81 310 PRO A N 1
ATOM 2271 C CA . PRO A 1 310 ? -1.506 9.079 22.374 1.00 96.81 310 PRO A CA 1
ATOM 2272 C C . PRO A 1 310 ? -0.699 10.358 22.103 1.00 96.81 310 PRO A C 1
ATOM 2274 O O . PRO A 1 310 ? -1.159 11.454 22.407 1.00 96.81 310 PRO A O 1
ATOM 2277 N N . GLN A 1 311 ? 0.510 10.239 21.547 1.00 94.38 311 GLN A N 1
ATOM 2278 C CA . GLN A 1 311 ? 1.395 11.369 21.250 1.00 94.38 311 GLN A CA 1
ATOM 2279 C C . GLN A 1 311 ? 1.587 11.603 19.746 1.00 94.38 311 GLN A C 1
ATOM 2281 O O . GLN A 1 311 ? 2.127 12.642 19.364 1.00 94.38 311 GLN A O 1
ATOM 2286 N N . ARG A 1 312 ? 1.183 10.661 18.881 1.00 91.81 312 ARG A N 1
ATOM 2287 C CA . ARG A 1 312 ? 1.408 10.760 17.432 1.00 91.81 312 ARG A CA 1
ATOM 2288 C C . ARG A 1 312 ? 0.338 11.630 16.770 1.00 91.81 312 ARG A C 1
ATOM 2290 O O . ARG A 1 312 ? -0.832 11.267 16.842 1.00 91.81 312 ARG A O 1
ATOM 2297 N N . PRO A 1 313 ? 0.709 12.708 16.054 1.00 92.19 313 PRO A N 1
ATOM 2298 C CA . PRO A 1 313 ? -0.258 13.605 15.415 1.00 92.19 313 PRO A CA 1
ATOM 2299 C C . PRO A 1 313 ? -1.244 12.915 14.468 1.00 92.19 313 PRO A C 1
ATOM 2301 O O . PRO A 1 313 ? -2.384 13.346 14.391 1.00 92.19 313 PRO A O 1
ATOM 2304 N N . LEU A 1 314 ? -0.828 11.833 13.801 1.00 91.19 314 LEU A N 1
ATOM 2305 C CA . LEU A 1 314 ? -1.661 11.057 12.872 1.00 91.19 314 LEU A CA 1
ATOM 2306 C C . LEU A 1 314 ? -2.361 9.849 13.531 1.00 91.19 314 LEU A C 1
ATOM 2308 O O . LEU A 1 314 ? -2.876 8.988 12.830 1.00 91.19 314 LEU A O 1
ATOM 2312 N N . CYS A 1 315 ? -2.347 9.739 14.866 1.00 94.56 315 CYS A N 1
ATOM 2313 C CA . CYS A 1 315 ? -3.107 8.721 15.605 1.00 94.56 315 CYS A CA 1
ATOM 2314 C C . CYS A 1 315 ? -4.163 9.388 16.502 1.00 94.56 315 CYS A C 1
ATOM 2316 O O . CYS A 1 315 ? -4.967 10.149 15.971 1.00 94.56 315 CYS A O 1
ATOM 2318 N N . LEU A 1 316 ? -4.195 9.154 17.828 1.00 96.75 316 LEU A N 1
ATOM 2319 C CA . LEU A 1 316 ? -5.302 9.647 18.671 1.00 96.75 316 LEU A CA 1
ATOM 2320 C C . LEU A 1 316 ? -5.507 11.166 18.550 1.00 96.75 316 LEU A C 1
ATOM 2322 O O . LEU A 1 316 ? -6.616 11.552 18.192 1.00 96.75 316 LEU A O 1
ATOM 2326 N N . PRO A 1 317 ? -4.482 12.033 18.717 1.00 96.88 317 PRO A N 1
ATOM 2327 C CA . PRO A 1 317 ? -4.648 13.471 18.491 1.00 96.88 317 PRO A CA 1
ATOM 2328 C C . PRO A 1 317 ? -5.228 13.819 17.113 1.00 96.88 317 PRO A C 1
ATOM 2330 O O . PRO A 1 317 ? -6.013 14.756 16.986 1.00 96.88 317 PRO A O 1
ATOM 2333 N N . GLY A 1 318 ? -4.851 13.073 16.076 1.00 95.25 318 GLY A N 1
ATOM 2334 C CA . GLY A 1 318 ? -5.351 13.247 14.716 1.00 95.25 318 GLY A CA 1
ATOM 2335 C C . GLY A 1 318 ? -6.831 12.917 14.610 1.00 95.25 318 GLY A C 1
ATOM 2336 O O . GLY A 1 318 ? -7.612 13.745 14.146 1.00 95.25 318 GLY A O 1
ATOM 2337 N N . TYR A 1 319 ? -7.233 11.755 15.126 1.00 96.69 319 TYR A N 1
ATOM 2338 C CA . TYR A 1 319 ? -8.632 11.337 15.170 1.00 96.69 319 TYR A CA 1
ATOM 2339 C C . TYR A 1 319 ? -9.498 12.290 16.006 1.00 96.69 319 TYR A C 1
ATOM 2341 O O . TYR A 1 319 ? -10.610 12.637 15.614 1.00 96.69 319 TYR A O 1
ATOM 2349 N N . GLU A 1 320 ? -8.984 12.798 17.124 1.00 96.50 320 GLU A N 1
ATOM 2350 C CA . GLU A 1 320 ? -9.698 13.789 17.933 1.00 96.50 320 GLU A CA 1
ATOM 2351 C C . GLU A 1 320 ? -9.876 15.126 17.201 1.00 96.50 320 GLU A C 1
ATOM 2353 O O . GLU A 1 320 ? -10.944 15.736 17.274 1.00 96.50 320 GLU A O 1
ATOM 2358 N N . ASN A 1 321 ? -8.852 15.591 16.481 1.00 95.69 321 ASN A N 1
ATOM 2359 C CA . ASN A 1 321 ? -8.880 16.889 15.805 1.00 95.69 321 ASN A CA 1
ATOM 2360 C C . ASN A 1 321 ? -9.658 16.857 14.482 1.00 95.69 321 ASN A C 1
ATOM 2362 O O . ASN A 1 321 ? -10.461 17.754 14.228 1.00 95.69 321 ASN A O 1
ATOM 2366 N N . ALA A 1 322 ? -9.431 15.843 13.645 1.00 95.38 322 ALA A N 1
ATOM 2367 C CA . ALA A 1 322 ? -10.066 15.718 12.335 1.00 95.38 322 ALA A CA 1
ATOM 2368 C C . ALA A 1 322 ? -11.498 15.176 12.451 1.00 95.38 322 ALA A C 1
ATOM 2370 O O . ALA A 1 322 ? -12.425 15.681 11.809 1.00 95.38 322 ALA A O 1
ATOM 2371 N N . TYR A 1 323 ? -11.708 14.184 13.317 1.00 96.50 323 TYR A N 1
ATOM 2372 C CA . TYR A 1 323 ? -12.969 13.452 13.424 1.00 96.50 323 TYR A CA 1
ATOM 2373 C C . TYR A 1 323 ? -13.761 13.767 14.685 1.00 96.50 323 TYR A C 1
ATOM 2375 O O . TYR A 1 323 ? -14.873 13.282 14.828 1.00 96.50 323 TYR A O 1
ATOM 2383 N N . GLY A 1 324 ? -13.262 14.594 15.606 1.00 95.62 324 GLY A N 1
ATOM 2384 C CA . GLY A 1 324 ? -14.008 14.932 16.822 1.00 95.62 324 GLY A CA 1
ATOM 2385 C C . GLY A 1 324 ? -14.247 13.745 17.763 1.00 95.62 324 GLY A C 1
ATOM 2386 O O . GLY A 1 324 ? -15.055 13.870 18.685 1.00 95.62 324 GLY A O 1
ATOM 2387 N N . LEU A 1 325 ? -13.555 12.620 17.542 1.00 96.50 325 LEU A N 1
ATOM 2388 C CA . LEU A 1 325 ? -13.599 11.452 18.419 1.00 96.50 325 LEU A CA 1
ATOM 2389 C C . LEU A 1 325 ? -12.950 11.786 19.770 1.00 96.50 325 LEU A C 1
ATOM 2391 O O . LEU A 1 325 ? -12.301 12.824 19.927 1.00 96.50 325 LEU A O 1
ATOM 2395 N N . ARG A 1 326 ? -13.150 10.928 20.772 1.00 96.44 326 ARG A N 1
ATOM 2396 C CA . ARG A 1 326 ? -12.565 11.086 22.110 1.00 96.44 326 ARG A CA 1
ATOM 2397 C C . ARG A 1 326 ? -12.047 9.755 22.609 1.00 96.44 326 ARG A C 1
ATOM 2399 O O . ARG A 1 326 ? -12.749 8.753 22.491 1.00 96.44 326 ARG A O 1
ATOM 2406 N N . PHE A 1 327 ? -10.866 9.770 23.220 1.00 95.88 327 PHE A N 1
ATOM 2407 C CA . PHE A 1 327 ? -10.240 8.571 23.768 1.00 95.88 327 PHE A CA 1
ATOM 2408 C C . PHE A 1 327 ? -9.845 8.765 25.237 1.00 95.88 327 PHE A C 1
ATOM 2410 O O . PHE A 1 327 ? -9.329 9.812 25.621 1.00 95.88 327 PHE A O 1
ATOM 2417 N N . ASP A 1 328 ? -10.083 7.742 26.054 1.00 93.81 328 ASP A N 1
ATOM 2418 C CA . ASP A 1 328 ? -9.495 7.573 27.383 1.00 93.81 328 ASP A CA 1
ATOM 2419 C C . ASP A 1 328 ? -8.259 6.678 27.229 1.00 93.81 328 ASP A C 1
ATOM 2421 O O . ASP A 1 328 ? -8.391 5.499 26.881 1.00 93.81 328 ASP A O 1
ATOM 2425 N N . ALA A 1 329 ? -7.072 7.269 27.392 1.00 77.94 329 ALA A N 1
ATOM 2426 C CA . ALA A 1 329 ? -5.766 6.676 27.094 1.00 77.94 329 ALA A CA 1
ATOM 2427 C C . ALA A 1 329 ? -4.795 6.783 28.277 1.00 77.94 329 ALA A C 1
ATOM 2429 O O . ALA A 1 329 ? -4.775 7.844 28.946 1.00 77.94 329 ALA A O 1
#

Sequence (329 aa):
MTITSIRFRPLLGLALAGALAVAGCADSDPSTVETDPGGEAGGGGEGGAQATTFRFQPLEPGAVTVTALEQGDIDMAVLFSTVGAIAANDWVVLEDDKGLQGSENITPLVRTETVDDAAAEVLNQVSAALTTEGITELNQRVDGDKEDPAAVARDFLEAEGLLEVDDPQGSGSLTIGSANFTESQIMAHMYAEALRAHGYDVTVEANLGSREQVTYPSLVSGELDIVPEYLQSLLAFLEPEAESVTPEEAVARIEELLPEGLTLLEPSPAQDQNALVVTRETAEQYGLESVSDLQDVQDPLVLGGPPECPQRPLCLPGYENAYGLRFDA

Radius of gyration: 27.79 Å; chains: 1; bounding box: 100×75×72 Å